Protein AF-0000000074474334 (afdb_homodimer)

Radius of gyration: 25.21 Å; Cα contacts (8 Å, |Δi|>4): 506; chains: 2; bounding box: 50×123×60 Å

Sequence (306 aa):
MVLVRWNDPFRDLETMRRQMDRLFDEMIRRDEEPPVNRGVDWIPAVELKDTPEALILKVEIPGVEKENLDVSVTRSAVQIAGEHRFENQDEAKGAVRTELRYGRFQRVIALPVPVAHDQSQADYRNGILVLTLPKAAEVKTQVFKPTLTEVANMVLVRWNDPFRDLETMRRQMDRLFDEMIRRDEEPPVNRGVDWIPAVELKDTPEALILKVEIPGVEKENLDVSVTRSAVQIAGEHRFENQDEAKGAVRTELRYGRFQRVIALPVPVAHDQSQADYRNGILVLTLPKAAEVKTQVFKPTLTEVAN

Foldseek 3Di:
DPPPPPPPCVVVVVVVVVVVQVVVVVVVQPPDDDSCCLDAQDEWDWDWDDDLWWIKIKTFAPQFDPVFKDWADDFWKIKIKGWRDDCPDPPPDDDDDDPDTGTIHITMGTHPATFPRVPKDWDDDPRMIIIITTGDPVSNVVVDDPPPPPPDD/DPPPPPPPCVVVVVVVVVVVFVVVVVVVQPPDDDSCCLDAQDEWDWDWDDDLFWIKIKTFAPQFDPVFKDWADDFWKIKIKGWRDDCPDPPPDDDDDDPDTGTIHITMGTHPATFPRVPKDWDDDPRMIIIITTGDPVSNVVVDDPPPPPPDD

pLDDT: mean 77.41, std 22.79, range [31.55, 98.44]

Secondary structure (DSSP, 8-state):
--------HHHHHHHHHHHHHHHHHHHHHHSSSS-------B---EEEEE-SSEEEEEEE-TT--GGGEEEEE-SSEEEEEEEE-----------EEE-S--EEEEEEEE-SS-B-GGG-EEEEETTEEEEEEEBPHHHHTT-----------/--------HHHHHHHHHHHHHHHHHHHHHHSSSS-------B---EEEEE-SSEEEEEEE-TT--GGGEEEEE-SSEEEEEEEE-----------EEE-S--EEEEEEEE-SS-B-GGG-EEEEETTEEEEEEEBPHHHHTT-----------

Organism: NCBI:txid1188229

Structure (mmCIF, N/CA/C/O backbone):
data_AF-0000000074474334-model_v1
#
loop_
_entity.id
_entity.type
_entity.pdbx_description
1 polymer 'Small heat shock protein (HSP20) family protein'
#
loop_
_atom_site.group_PDB
_atom_site.id
_atom_site.type_symbol
_atom_site.label_atom_id
_atom_site.label_alt_id
_atom_site.label_comp_id
_atom_site.label_asym_id
_atom_site.label_entity_id
_atom_site.label_seq_id
_atom_site.pdbx_PDB_ins_code
_atom_site.Cartn_x
_atom_site.Cartn_y
_atom_site.Cartn_z
_atom_site.occupancy
_atom_site.B_iso_or_equiv
_atom_site.auth_seq_id
_atom_site.auth_comp_id
_atom_site.auth_asym_id
_atom_site.auth_atom_id
_atom_site.pdbx_PDB_model_num
ATOM 1 N N . MET A 1 1 ? 38.094 -22.672 13.133 1 32.53 1 MET A N 1
ATOM 2 C CA . MET A 1 1 ? 36.938 -23.078 12.32 1 32.53 1 MET A CA 1
ATOM 3 C C . MET A 1 1 ? 36.219 -21.859 11.766 1 32.53 1 MET A C 1
ATOM 5 O O . MET A 1 1 ? 35.938 -20.906 12.508 1 32.53 1 MET A O 1
ATOM 9 N N . VAL A 1 2 ? 36.5 -21.484 10.461 1 34.97 2 VAL A N 1
ATOM 10 C CA . VAL A 1 2 ? 36.125 -20.234 9.82 1 34.97 2 VAL A CA 1
ATOM 11 C C . VAL A 1 2 ? 34.594 -20.156 9.703 1 34.97 2 VAL A C 1
ATOM 13 O O . VAL A 1 2 ? 33.938 -21.125 9.305 1 34.97 2 VAL A O 1
ATOM 16 N N . LEU A 1 3 ? 33.875 -19.5 10.547 1 32.59 3 LEU A N 1
ATOM 17 C CA . LEU A 1 3 ? 32.406 -19.312 10.562 1 32.59 3 LEU A CA 1
ATOM 18 C C . LEU A 1 3 ? 31.922 -18.812 9.211 1 32.59 3 LEU A C 1
ATOM 20 O O . LEU A 1 3 ? 32.344 -17.734 8.75 1 32.59 3 LEU A O 1
ATOM 24 N N . VAL A 1 4 ? 31.766 -19.719 8.203 1 33.19 4 VAL A N 1
ATOM 25 C CA . VAL A 1 4 ? 31.156 -19.438 6.902 1 33.19 4 VAL A CA 1
ATOM 26 C C . VAL A 1 4 ? 29.797 -18.766 7.094 1 33.19 4 VAL A C 1
ATOM 28 O O . VAL A 1 4 ? 28.906 -19.328 7.734 1 33.19 4 VAL A O 1
ATOM 31 N N . ARG A 1 5 ? 29.906 -17.547 7.203 1 39.84 5 ARG A N 1
ATOM 32 C CA . ARG A 1 5 ? 28.672 -16.75 7.176 1 39.84 5 ARG A CA 1
ATOM 33 C C . ARG A 1 5 ? 27.703 -17.297 6.133 1 39.84 5 ARG A C 1
ATOM 35 O O . ARG A 1 5 ? 28.062 -17.438 4.961 1 39.84 5 ARG A O 1
ATOM 42 N N . TRP A 1 6 ? 26.75 -18.141 6.477 1 36.5 6 TRP A N 1
ATOM 43 C CA . TRP A 1 6 ? 25.656 -18.703 5.684 1 36.5 6 TRP A CA 1
ATOM 44 C C . TRP A 1 6 ? 25.062 -17.656 4.75 1 36.5 6 TRP A C 1
ATOM 46 O O . TRP A 1 6 ? 24.453 -16.688 5.203 1 36.5 6 TRP A O 1
ATOM 56 N N . ASN A 1 7 ? 25.672 -17.188 3.617 1 44.31 7 ASN A N 1
ATOM 57 C CA . ASN A 1 7 ? 25.141 -16.422 2.494 1 44.31 7 ASN A CA 1
ATOM 58 C C . ASN A 1 7 ? 23.781 -16.969 2.041 1 44.31 7 ASN A C 1
ATOM 60 O O . ASN A 1 7 ? 23.688 -18.125 1.611 1 44.31 7 ASN A O 1
ATOM 64 N N . ASP A 1 8 ? 22.688 -16.609 2.67 1 45.47 8 ASP A N 1
ATOM 65 C CA . ASP A 1 8 ? 21.344 -17.031 2.336 1 45.47 8 ASP A CA 1
ATOM 66 C C . ASP A 1 8 ? 21.062 -16.875 0.839 1 45.47 8 ASP A C 1
ATOM 68 O O . ASP A 1 8 ? 21.094 -15.773 0.303 1 45.47 8 ASP A O 1
ATOM 72 N N . PRO A 1 9 ? 21.328 -17.859 -0.002 1 48.97 9 PRO A N 1
ATOM 73 C CA . PRO A 1 9 ? 21.078 -17.891 -1.443 1 48.97 9 PRO A CA 1
ATOM 74 C C . PRO A 1 9 ? 19.766 -17.188 -1.829 1 48.97 9 PRO A C 1
ATOM 76 O O . PRO A 1 9 ? 19.562 -16.875 -3.002 1 48.97 9 PRO A O 1
ATOM 79 N N . PHE A 1 10 ? 18.906 -17.109 -0.919 1 48.59 10 PHE A N 1
ATOM 80 C CA . PHE A 1 10 ? 17.641 -16.453 -1.215 1 48.59 10 PHE A CA 1
ATOM 81 C C . PHE A 1 10 ? 17.828 -14.961 -1.43 1 48.59 10 PHE A C 1
ATOM 83 O O . PHE A 1 10 ? 17.094 -14.336 -2.193 1 48.59 10 PHE A O 1
ATOM 90 N N . ARG A 1 11 ? 18.859 -14.312 -0.755 1 53.34 11 ARG A N 1
ATOM 91 C CA . ARG A 1 11 ? 19.188 -12.914 -1.022 1 53.34 11 ARG A CA 1
ATOM 92 C C . ARG A 1 11 ? 19.75 -12.742 -2.434 1 53.34 11 ARG A C 1
ATOM 94 O O . ARG A 1 11 ? 19.453 -11.758 -3.109 1 53.34 11 ARG A O 1
ATOM 101 N N . ASP A 1 12 ? 20.516 -13.688 -2.854 1 54.41 12 ASP A N 1
ATOM 102 C CA . ASP A 1 12 ? 21.062 -13.641 -4.203 1 54.41 12 ASP A CA 1
ATOM 103 C C . ASP A 1 12 ? 19.969 -13.828 -5.25 1 54.41 12 ASP A C 1
ATOM 105 O O . ASP A 1 12 ? 19.984 -13.18 -6.297 1 54.41 12 ASP A O 1
ATOM 109 N N . LEU A 1 13 ? 19.047 -14.672 -4.98 1 51.28 13 LEU A N 1
ATOM 110 C CA . LEU A 1 13 ? 17.922 -14.898 -5.879 1 51.28 13 LEU A CA 1
ATOM 111 C C . LEU A 1 13 ? 17 -13.688 -5.918 1 51.28 13 LEU A C 1
ATOM 113 O O . LEU A 1 13 ? 16.5 -13.312 -6.984 1 51.28 13 LEU A O 1
ATOM 117 N N . GLU A 1 14 ? 16.875 -13.008 -4.797 1 54.53 14 GLU A N 1
ATOM 118 C CA . GLU A 1 14 ? 16.078 -11.781 -4.754 1 54.53 14 GLU A CA 1
ATOM 119 C C . GLU A 1 14 ? 16.781 -10.656 -5.516 1 54.53 14 GLU A C 1
ATOM 121 O O . GLU A 1 14 ? 16.125 -9.898 -6.238 1 54.53 14 GLU A O 1
ATOM 126 N N . THR A 1 15 ? 18.078 -10.617 -5.383 1 56.12 15 THR A N 1
ATOM 127 C CA . THR A 1 15 ? 18.844 -9.641 -6.141 1 56.12 15 THR A CA 1
ATOM 128 C C . THR A 1 15 ? 18.812 -9.961 -7.629 1 56.12 15 THR A C 1
ATOM 130 O O . THR A 1 15 ? 18.672 -9.062 -8.461 1 56.12 15 THR A O 1
ATOM 133 N N . MET A 1 16 ? 18.875 -11.172 -7.934 1 53.94 16 MET A N 1
ATOM 134 C CA . MET A 1 16 ? 18.812 -11.555 -9.344 1 53.94 16 MET A CA 1
ATOM 135 C C . MET A 1 16 ? 17.406 -11.297 -9.906 1 53.94 16 MET A C 1
ATOM 137 O O . MET A 1 16 ? 17.281 -10.781 -11.016 1 53.94 16 MET A O 1
ATOM 141 N N . ARG A 1 17 ? 16.438 -11.664 -9.18 1 56.16 17 ARG A N 1
ATOM 142 C CA . ARG A 1 17 ? 15.062 -11.414 -9.602 1 56.16 17 ARG A CA 1
ATOM 143 C C . ARG A 1 17 ? 14.797 -9.922 -9.75 1 56.16 17 ARG A C 1
ATOM 145 O O . ARG A 1 17 ? 14.203 -9.484 -10.734 1 56.16 17 ARG A O 1
ATOM 152 N N . ARG A 1 18 ? 15.328 -9.133 -8.773 1 55.5 18 ARG A N 1
ATOM 153 C CA . ARG A 1 18 ? 15.227 -7.688 -8.914 1 55.5 18 ARG A CA 1
ATOM 154 C C . ARG A 1 18 ? 15.984 -7.207 -10.148 1 55.5 18 ARG A C 1
ATOM 156 O O . ARG A 1 18 ? 15.523 -6.312 -10.859 1 55.5 18 ARG A O 1
ATOM 163 N N . GLN A 1 19 ? 17.047 -7.844 -10.375 1 55.09 19 GLN A N 1
ATOM 164 C CA . GLN A 1 19 ? 17.828 -7.504 -11.562 1 55.09 19 GLN A CA 1
ATOM 165 C C . GLN A 1 19 ? 17.109 -7.938 -12.836 1 55.09 19 GLN A C 1
ATOM 167 O O . GLN A 1 19 ? 17.078 -7.199 -13.82 1 55.09 19 GLN A O 1
ATOM 172 N N . MET A 1 20 ? 16.594 -9.062 -12.82 1 55.16 20 MET A N 1
ATOM 173 C CA . MET A 1 20 ? 15.867 -9.555 -13.992 1 55.16 20 MET A CA 1
ATOM 174 C C . MET A 1 20 ? 14.602 -8.734 -14.227 1 55.16 20 MET A C 1
ATOM 176 O O . MET A 1 20 ? 14.266 -8.422 -15.367 1 55.16 20 MET A O 1
ATOM 180 N N . ASP A 1 21 ? 13.969 -8.43 -13.148 1 57.75 21 ASP A N 1
ATOM 181 C CA . ASP A 1 21 ? 12.812 -7.551 -13.273 1 57.75 21 ASP A CA 1
ATOM 182 C C . ASP A 1 21 ? 13.211 -6.203 -13.875 1 57.75 21 ASP A C 1
ATOM 184 O O . ASP A 1 21 ? 12.5 -5.668 -14.734 1 57.75 21 ASP A O 1
ATOM 188 N N . ARG A 1 22 ? 14.336 -5.758 -13.375 1 54.22 22 ARG A N 1
ATOM 189 C CA . ARG A 1 22 ? 14.859 -4.527 -13.961 1 54.22 22 ARG A CA 1
ATOM 190 C C . ARG A 1 22 ? 15.219 -4.73 -15.43 1 54.22 22 ARG A C 1
ATOM 192 O O . ARG A 1 22 ? 14.969 -3.854 -16.266 1 54.22 22 ARG A O 1
ATOM 199 N N . LEU A 1 23 ? 15.789 -5.832 -15.695 1 53.94 23 LEU A N 1
ATOM 200 C CA . LEU A 1 23 ? 16.203 -6.113 -17.062 1 53.94 23 LEU A CA 1
ATOM 201 C C . LEU A 1 23 ? 14.977 -6.285 -17.969 1 53.94 23 LEU A C 1
ATOM 203 O O . LEU A 1 23 ? 14.961 -5.781 -19.094 1 53.94 23 LEU A O 1
ATOM 207 N N . PHE A 1 24 ? 14.07 -7.035 -17.594 1 54.66 24 PHE A N 1
ATOM 208 C CA . PHE A 1 24 ? 12.867 -7.227 -18.391 1 54.66 24 PHE A CA 1
ATOM 209 C C . PHE A 1 24 ? 12.117 -5.91 -18.562 1 54.66 24 PHE A C 1
ATOM 211 O O . PHE A 1 24 ? 11.578 -5.633 -19.625 1 54.66 24 PHE A O 1
ATOM 218 N N . ASP A 1 25 ? 12.102 -5.207 -17.453 1 54.81 25 ASP A N 1
ATOM 219 C CA . ASP A 1 25 ? 11.547 -3.863 -17.578 1 54.81 25 ASP A CA 1
ATOM 220 C C . ASP A 1 25 ? 12.289 -3.045 -18.625 1 54.81 25 ASP A C 1
ATOM 222 O O . ASP A 1 25 ? 11.672 -2.338 -19.422 1 54.81 25 ASP A O 1
ATOM 226 N N . GLU A 1 26 ? 13.516 -3.26 -18.484 1 51.19 26 GLU A N 1
ATOM 227 C CA . GLU A 1 26 ? 14.344 -2.555 -19.469 1 51.19 26 GLU A CA 1
ATOM 228 C C . GLU A 1 26 ? 14.141 -3.121 -20.875 1 51.19 26 GLU A C 1
ATOM 230 O O . GLU A 1 26 ? 14.148 -2.375 -21.859 1 51.19 26 GLU A O 1
ATOM 235 N N . MET A 1 27 ? 14.102 -4.332 -21.016 1 52.06 27 MET A N 1
ATOM 236 C CA . MET A 1 27 ? 13.977 -4.977 -22.328 1 52.06 27 MET A CA 1
ATOM 237 C C . MET A 1 27 ? 12.625 -4.676 -22.953 1 52.06 27 MET A C 1
ATOM 239 O O . MET A 1 27 ? 12.531 -4.453 -24.156 1 52.06 27 MET A O 1
ATOM 243 N N . ILE A 1 28 ? 11.602 -4.801 -22.359 1 49.5 28 ILE A N 1
ATOM 244 C CA . ILE A 1 28 ? 10.289 -4.453 -22.891 1 49.5 28 ILE A CA 1
ATOM 245 C C . ILE A 1 28 ? 10.258 -2.969 -23.25 1 49.5 28 ILE A C 1
ATOM 247 O O . ILE A 1 28 ? 9.648 -2.58 -24.25 1 49.5 28 ILE A O 1
ATOM 251 N N . ARG A 1 29 ? 11.023 -2.248 -22.547 1 46 29 ARG A N 1
ATOM 252 C CA . ARG A 1 29 ? 11.102 -0.834 -22.906 1 46 29 ARG A CA 1
ATOM 253 C C . ARG A 1 29 ? 11.906 -0.635 -24.188 1 46 29 ARG A C 1
ATOM 255 O O . ARG A 1 29 ? 11.797 0.407 -24.828 1 46 29 ARG A O 1
ATOM 262 N N . ARG A 1 30 ? 12.883 -1.444 -24.469 1 43.56 30 ARG A N 1
ATOM 263 C CA . ARG A 1 30 ? 13.75 -1.176 -25.609 1 43.56 30 ARG A CA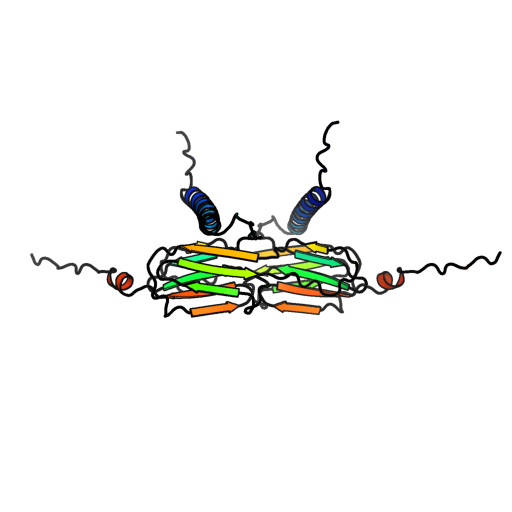 1
ATOM 264 C C . ARG A 1 30 ? 13 -1.347 -26.922 1 43.56 30 ARG A C 1
ATOM 266 O O . ARG A 1 30 ? 13.438 -0.851 -27.953 1 43.56 30 ARG A O 1
ATOM 273 N N . ASP A 1 31 ? 12.195 -2.256 -27.281 1 41.94 31 ASP A N 1
ATOM 274 C CA . ASP A 1 31 ? 11.711 -2.373 -28.641 1 41.94 31 ASP A CA 1
ATOM 275 C C . ASP A 1 31 ? 10.977 -1.105 -29.078 1 41.94 31 ASP A C 1
ATOM 277 O O . ASP A 1 31 ? 10.562 -0.983 -30.234 1 41.94 31 ASP A O 1
ATOM 281 N N . GLU A 1 32 ? 9.992 -0.455 -28.531 1 41.62 32 GLU A N 1
ATOM 282 C CA . GLU A 1 32 ? 9.516 0.756 -29.203 1 41.62 32 GLU A CA 1
ATOM 283 C C . GLU A 1 32 ? 10.555 1.868 -29.125 1 41.62 32 GLU A C 1
ATOM 285 O O . GLU A 1 32 ? 11.523 1.775 -28.375 1 41.62 32 GLU A O 1
ATOM 290 N N . GLU A 1 33 ? 10.078 3.221 -29.844 1 40.38 33 GLU A N 1
ATOM 291 C CA . GLU A 1 33 ? 10.844 4.449 -30 1 40.38 33 GLU A CA 1
ATOM 292 C C . GLU A 1 33 ? 11.758 4.684 -28.797 1 40.38 33 GLU A C 1
ATOM 294 O O . GLU A 1 33 ? 11.523 4.137 -27.719 1 40.38 33 GLU A O 1
ATOM 299 N N . PRO A 1 34 ? 12.734 5.586 -29.094 1 39.16 34 PRO A N 1
ATOM 300 C CA . PRO A 1 34 ? 13.672 5.938 -28.031 1 39.16 34 PRO A CA 1
ATOM 301 C C . PRO A 1 34 ? 13.016 5.977 -26.656 1 39.16 34 PRO A C 1
ATOM 303 O O . PRO A 1 34 ? 11.828 6.293 -26.547 1 39.16 34 PRO A O 1
ATOM 306 N N . PRO A 1 35 ? 13.391 5.172 -25.781 1 38.91 35 PRO A N 1
ATOM 307 C CA . PRO A 1 35 ? 12.742 5.043 -24.469 1 38.91 35 PRO A CA 1
ATOM 308 C C . PRO A 1 35 ? 12.242 6.375 -23.922 1 38.91 35 PRO A C 1
ATOM 310 O O . PRO A 1 35 ? 13.047 7.223 -23.516 1 38.91 35 PRO A O 1
ATOM 313 N N . VAL A 1 36 ? 11.633 7.25 -24.922 1 35.34 36 VAL A N 1
ATOM 314 C CA . VAL A 1 36 ? 10.945 8.242 -24.094 1 35.34 36 VAL A CA 1
ATOM 315 C C . VAL A 1 36 ? 10.5 7.594 -22.781 1 35.34 36 VAL A C 1
ATOM 317 O O . VAL A 1 36 ? 9.648 6.699 -22.781 1 35.34 36 VAL A O 1
ATOM 320 N N . ASN A 1 37 ? 11.305 7.09 -22.062 1 41.09 37 ASN A N 1
ATOM 321 C CA . ASN A 1 37 ? 11.258 6.582 -20.688 1 41.09 37 ASN A CA 1
ATOM 322 C C . ASN A 1 37 ? 9.969 6.984 -19.984 1 41.09 37 ASN A C 1
ATOM 324 O O . ASN A 1 37 ? 9.938 7.977 -19.25 1 41.09 37 ASN A O 1
ATOM 328 N N . ARG A 1 38 ? 8.93 7.289 -20.719 1 47.38 38 ARG A N 1
ATOM 329 C CA . ARG A 1 38 ? 7.641 7.598 -20.109 1 47.38 38 ARG A CA 1
ATOM 330 C C . ARG A 1 38 ? 7.414 6.758 -18.859 1 47.38 38 ARG A C 1
ATOM 332 O O . ARG A 1 38 ? 6.961 5.613 -18.953 1 47.38 38 ARG A O 1
ATOM 339 N N . GLY A 1 39 ? 8.477 6.641 -17.953 1 56.94 39 GLY A N 1
ATOM 340 C CA . GLY A 1 39 ? 9.273 6.086 -16.875 1 56.94 39 GLY A CA 1
ATOM 341 C C . GLY A 1 39 ? 8.438 5.641 -15.688 1 56.94 39 GLY A C 1
ATOM 342 O O . GLY A 1 39 ? 7.395 6.23 -15.398 1 56.94 39 GLY A O 1
ATOM 343 N N . VAL A 1 40 ? 8.477 4.285 -15.523 1 78.31 40 VAL A N 1
ATOM 344 C CA . VAL A 1 40 ? 7.934 3.752 -14.273 1 78.31 40 VAL A CA 1
ATOM 345 C C . VAL A 1 40 ? 8.461 4.562 -13.094 1 78.31 40 VAL A C 1
ATOM 347 O O . VAL A 1 40 ? 9.672 4.789 -12.977 1 78.31 40 VAL A O 1
ATOM 350 N N . ASP A 1 41 ? 7.434 5.055 -12.461 1 88 41 ASP A N 1
ATOM 351 C CA . ASP A 1 41 ? 7.777 5.891 -11.312 1 88 41 ASP A CA 1
ATOM 352 C C . ASP A 1 41 ? 8.047 5.035 -10.07 1 88 41 ASP A C 1
ATOM 354 O O . ASP A 1 41 ? 8.789 5.445 -9.18 1 88 41 ASP A O 1
ATOM 358 N N . TRP A 1 42 ? 7.469 3.883 -10.055 1 90.31 42 TRP A N 1
ATOM 359 C CA . TRP A 1 42 ? 7.645 2.996 -8.914 1 90.31 42 TRP A CA 1
ATOM 360 C C . TRP A 1 42 ? 7.281 1.561 -9.273 1 90.31 42 TRP A C 1
ATOM 362 O O . TRP A 1 42 ? 6.691 1.311 -10.328 1 90.31 42 TRP A O 1
ATOM 372 N N . ILE A 1 43 ? 7.754 0.594 -8.469 1 92.62 43 ILE A N 1
ATOM 373 C CA . ILE A 1 43 ? 7.535 -0.827 -8.711 1 92.62 43 ILE A CA 1
ATOM 374 C C . ILE A 1 43 ? 6.707 -1.426 -7.578 1 92.62 43 ILE A C 1
ATOM 376 O O . ILE A 1 43 ? 7.148 -1.46 -6.43 1 92.62 43 ILE A O 1
ATOM 380 N N . PRO A 1 44 ? 5.527 -1.963 -7.898 1 96.75 44 PRO A N 1
ATOM 381 C CA . PRO A 1 44 ? 4.719 -2.551 -6.824 1 96.75 44 PRO A CA 1
ATOM 382 C C . PRO A 1 44 ? 5.328 -3.836 -6.266 1 96.75 44 PRO A C 1
ATOM 384 O O . PRO A 1 44 ? 5.906 -4.625 -7.016 1 96.75 44 PRO A O 1
ATOM 387 N N . ALA A 1 45 ? 5.172 -4.055 -4.973 1 94.75 45 ALA A N 1
ATOM 388 C CA . ALA A 1 45 ? 5.566 -5.309 -4.336 1 94.75 45 ALA A CA 1
ATOM 389 C C . ALA A 1 45 ? 4.609 -6.438 -4.707 1 94.75 45 ALA A C 1
ATOM 391 O O . ALA A 1 45 ? 3.402 -6.219 -4.844 1 94.75 45 ALA A O 1
ATOM 392 N N . VAL A 1 46 ? 5.156 -7.68 -4.812 1 96.75 46 VAL A N 1
ATOM 393 C CA . VAL A 1 46 ? 4.305 -8.805 -5.188 1 96.75 46 VAL A CA 1
ATOM 394 C C . VAL A 1 46 ? 4.598 -10 -4.281 1 96.75 46 VAL A C 1
ATOM 396 O O . VAL A 1 46 ? 5.652 -10.062 -3.65 1 96.75 46 VAL A O 1
ATOM 399 N N . GLU A 1 47 ? 3.623 -10.844 -4.199 1 96 47 GLU A N 1
ATOM 400 C CA . GLU A 1 47 ? 3.73 -12.156 -3.568 1 96 47 GLU A CA 1
ATOM 401 C C . GLU A 1 47 ? 3.176 -13.258 -4.473 1 96 47 GLU A C 1
ATOM 403 O O . GLU A 1 47 ? 2.098 -13.102 -5.051 1 96 47 GLU A O 1
ATOM 408 N N . LEU A 1 48 ? 3.986 -14.25 -4.613 1 95.56 48 LEU A N 1
ATOM 409 C CA . LEU A 1 48 ? 3.533 -15.398 -5.398 1 95.56 48 LEU A CA 1
ATOM 410 C C . LEU A 1 48 ? 3.527 -16.672 -4.555 1 95.56 48 LEU A C 1
ATOM 412 O O . LEU A 1 48 ? 4.566 -17.062 -4.023 1 95.56 48 LEU A O 1
ATOM 416 N N . LYS A 1 49 ? 2.369 -17.219 -4.469 1 94.38 49 LYS A N 1
ATOM 417 C CA . LYS A 1 49 ? 2.201 -18.5 -3.805 1 94.38 49 LYS A CA 1
ATOM 418 C C . LYS A 1 49 ? 1.896 -19.609 -4.812 1 94.38 49 LYS A C 1
ATOM 420 O O . LYS A 1 49 ? 0.993 -19.469 -5.641 1 94.38 49 LYS A O 1
ATOM 425 N N . ASP A 1 50 ? 2.664 -20.609 -4.711 1 93.44 50 ASP A N 1
ATOM 426 C CA . ASP A 1 50 ? 2.516 -21.75 -5.609 1 93.44 50 ASP A CA 1
ATOM 427 C C . ASP A 1 50 ? 1.812 -22.906 -4.91 1 93.44 50 ASP A C 1
ATOM 429 O O . ASP A 1 50 ? 2.447 -23.688 -4.191 1 93.44 50 ASP A O 1
ATOM 433 N N . THR A 1 51 ? 0.493 -23.094 -5.121 1 90.69 51 THR A N 1
ATOM 434 C CA . THR A 1 51 ? -0.287 -24.203 -4.582 1 90.69 51 THR A CA 1
ATOM 435 C C . THR A 1 51 ? -0.417 -25.312 -5.609 1 90.69 51 THR A C 1
ATOM 437 O O . THR A 1 51 ? -0.075 -25.141 -6.781 1 90.69 51 THR A O 1
ATOM 440 N N . PRO A 1 52 ? -0.902 -26.422 -5.188 1 88.94 52 PRO A N 1
ATOM 441 C CA . PRO A 1 52 ? -1.036 -27.516 -6.148 1 88.94 52 PRO A CA 1
ATOM 442 C C . PRO A 1 52 ? -2.002 -27.203 -7.285 1 88.94 52 PRO A C 1
ATOM 444 O O . PRO A 1 52 ? -1.766 -27.578 -8.43 1 88.94 52 PRO A O 1
ATOM 447 N N . GLU A 1 53 ? -2.992 -26.406 -7.004 1 92.12 53 GLU A N 1
ATOM 448 C CA . GLU A 1 53 ? -4.059 -26.219 -7.984 1 92.12 53 GLU A CA 1
ATOM 449 C C . GLU A 1 53 ? -3.912 -24.875 -8.703 1 92.12 53 GLU A C 1
ATOM 451 O O . GLU A 1 53 ? -4.426 -24.703 -9.812 1 92.12 53 GLU A O 1
ATOM 456 N N . ALA A 1 54 ? -3.264 -23.953 -8.016 1 95.5 54 ALA A N 1
ATOM 457 C CA . ALA A 1 54 ? -3.27 -22.609 -8.562 1 95.5 54 ALA A CA 1
ATOM 458 C C . ALA A 1 54 ? -2.053 -21.812 -8.086 1 95.5 54 ALA A C 1
ATOM 460 O O . ALA A 1 54 ? -1.428 -22.172 -7.086 1 95.5 54 ALA A O 1
ATOM 461 N N . LEU A 1 55 ? -1.718 -20.828 -8.852 1 96.12 55 LEU A N 1
ATOM 462 C CA . LEU A 1 55 ? -0.855 -19.75 -8.383 1 96.12 55 LEU A CA 1
ATOM 463 C C . LEU A 1 55 ? -1.683 -18.594 -7.828 1 96.12 55 LEU A C 1
ATOM 465 O O . LEU A 1 55 ? -2.684 -18.188 -8.43 1 96.12 55 LEU A O 1
ATOM 469 N N . ILE A 1 56 ? -1.263 -18.156 -6.699 1 96.88 56 ILE A N 1
ATOM 470 C CA . ILE A 1 56 ? -1.893 -16.969 -6.121 1 96.88 56 ILE A CA 1
ATOM 471 C C . ILE A 1 56 ? -0.911 -15.797 -6.145 1 96.88 56 ILE A C 1
ATOM 473 O O . ILE A 1 56 ? 0.144 -15.852 -5.508 1 96.88 56 ILE A O 1
ATOM 477 N N . LEU A 1 57 ? -1.285 -14.797 -6.914 1 97.62 57 LEU A N 1
ATOM 478 C CA . LEU A 1 57 ? -0.447 -13.609 -7.043 1 97.62 57 LEU A CA 1
ATOM 479 C C . LEU A 1 57 ? -1.094 -12.414 -6.355 1 97.62 57 LEU A C 1
ATOM 481 O O . LEU A 1 57 ? -2.219 -12.031 -6.691 1 97.62 57 LEU A O 1
ATOM 485 N N . LYS A 1 58 ? -0.398 -11.891 -5.379 1 97.5 58 LYS A N 1
ATOM 486 C CA . LYS A 1 58 ? -0.811 -10.648 -4.738 1 97.5 58 LYS A CA 1
ATOM 487 C C . LYS A 1 58 ? 0.054 -9.477 -5.199 1 97.5 58 LYS A C 1
ATOM 489 O O . LYS A 1 58 ? 1.273 -9.609 -5.328 1 97.5 58 LYS A O 1
ATOM 494 N N . VAL A 1 59 ? -0.553 -8.359 -5.477 1 97.62 59 VAL A N 1
ATOM 495 C CA . VAL A 1 59 ? 0.158 -7.152 -5.895 1 97.62 59 VAL A CA 1
ATOM 496 C C . VAL A 1 59 ? -0.26 -5.977 -5.016 1 97.62 59 VAL A C 1
ATOM 498 O O . VAL A 1 59 ? -1.451 -5.695 -4.871 1 97.62 59 VAL A O 1
ATOM 501 N N . GLU A 1 60 ? 0.694 -5.344 -4.406 1 97.75 60 GLU A N 1
ATOM 502 C CA . GLU A 1 60 ? 0.434 -4.176 -3.572 1 97.75 60 GLU A CA 1
ATOM 503 C C . GLU A 1 60 ? 0.369 -2.9 -4.41 1 97.75 60 GLU A C 1
ATOM 505 O O . GLU A 1 60 ? 1.399 -2.389 -4.852 1 97.75 60 GLU A O 1
ATOM 510 N N . ILE A 1 61 ? -0.844 -2.363 -4.539 1 97.88 61 ILE A N 1
ATOM 511 C CA . ILE A 1 61 ? -1.015 -1.148 -5.328 1 97.88 61 ILE A CA 1
ATOM 512 C C . ILE A 1 61 ? -1.953 -0.188 -4.602 1 97.88 61 ILE A C 1
ATOM 514 O O . ILE A 1 61 ? -2.986 0.21 -5.141 1 97.88 61 ILE A O 1
ATOM 518 N N . PRO A 1 62 ? -1.542 0.261 -3.445 1 97.62 62 PRO A N 1
ATOM 519 C CA . PRO A 1 62 ? -2.402 1.15 -2.66 1 97.62 62 PRO A CA 1
ATOM 520 C C . PRO A 1 62 ? -2.742 2.443 -3.396 1 97.62 62 PRO A C 1
ATOM 522 O O . PRO A 1 62 ? -1.881 3.029 -4.059 1 97.62 62 PRO A O 1
ATOM 525 N N . GLY A 1 63 ? -3.982 2.867 -3.309 1 96.62 63 GLY A N 1
ATOM 526 C CA . GLY A 1 63 ? -4.418 4.156 -3.83 1 96.62 63 GLY A CA 1
ATOM 527 C C . GLY A 1 63 ? -4.82 4.102 -5.293 1 96.62 63 GLY A C 1
ATOM 528 O O . GLY A 1 63 ? -5.352 5.074 -5.828 1 96.62 63 GLY A O 1
ATOM 529 N N . VAL A 1 64 ? -4.586 2.998 -5.934 1 97.06 64 VAL A N 1
ATOM 530 C CA . VAL A 1 64 ? -4.879 2.883 -7.359 1 97.06 64 VAL A CA 1
ATOM 531 C C . VAL A 1 64 ? -6.352 2.537 -7.559 1 97.06 64 VAL A C 1
ATOM 533 O O . VAL A 1 64 ? -6.855 1.575 -6.969 1 97.06 64 VAL A O 1
ATOM 536 N N . GLU A 1 65 ? -6.988 3.326 -8.312 1 96.12 65 GLU A N 1
ATOM 537 C CA . GLU A 1 65 ? -8.375 3.033 -8.664 1 96.12 65 GLU A CA 1
ATOM 538 C C . GLU A 1 65 ? -8.453 1.954 -9.742 1 96.12 65 GLU A C 1
ATOM 540 O O . GLU A 1 65 ? -7.574 1.861 -10.602 1 96.12 65 GLU A O 1
ATOM 545 N N . LYS A 1 66 ? -9.562 1.218 -9.711 1 95.69 66 LYS A N 1
ATOM 546 C CA . LYS A 1 66 ? -9.75 0.115 -10.648 1 95.69 66 LYS A CA 1
ATOM 547 C C . LYS A 1 66 ? -9.656 0.6 -12.094 1 95.69 66 LYS A C 1
ATOM 549 O O . LYS A 1 66 ? -9.109 -0.093 -12.953 1 95.69 66 LYS A O 1
ATOM 554 N N . GLU A 1 67 ? -10.211 1.805 -12.305 1 95.81 67 GLU A N 1
ATOM 555 C CA . GLU A 1 67 ? -10.25 2.344 -13.656 1 95.81 67 GLU A CA 1
ATOM 556 C C . GLU A 1 67 ? -8.844 2.688 -14.156 1 95.81 67 GLU A C 1
ATOM 558 O O . GLU A 1 67 ? -8.633 2.879 -15.352 1 95.81 67 GLU A O 1
ATOM 563 N N . ASN A 1 68 ? -7.953 2.799 -13.227 1 96.88 68 ASN A N 1
ATOM 564 C CA . ASN A 1 68 ? -6.582 3.158 -13.578 1 96.88 68 ASN A CA 1
ATOM 565 C C . ASN A 1 68 ? -5.66 1.941 -13.555 1 96.88 68 ASN A C 1
ATOM 567 O O . ASN A 1 68 ? -4.445 2.08 -13.414 1 96.88 68 ASN A O 1
ATOM 571 N N . LEU A 1 69 ? -6.211 0.78 -13.594 1 97.5 69 LEU A N 1
ATOM 572 C CA . LEU A 1 69 ? -5.461 -0.466 -13.492 1 97.5 69 LEU A CA 1
ATOM 573 C C . LEU A 1 69 ? -5.691 -1.341 -14.719 1 97.5 69 LEU A C 1
ATOM 575 O O . LEU A 1 69 ? -6.828 -1.524 -15.156 1 97.5 69 LEU A O 1
ATOM 579 N N . ASP A 1 70 ? -4.633 -1.792 -15.344 1 97.56 70 ASP A N 1
ATOM 580 C CA . ASP A 1 70 ? -4.668 -2.746 -16.453 1 97.56 70 ASP A CA 1
ATOM 581 C C . ASP A 1 70 ? -3.93 -4.031 -16.094 1 97.56 70 ASP A C 1
ATOM 583 O O . ASP A 1 70 ? -2.764 -3.996 -15.695 1 97.56 70 ASP A O 1
ATOM 587 N N . VAL A 1 71 ? -4.609 -5.156 -16.188 1 97.88 71 VAL A N 1
ATOM 588 C CA . VAL A 1 71 ? -4.031 -6.457 -15.867 1 97.88 71 VAL A CA 1
ATOM 589 C C . VAL A 1 71 ? -4.227 -7.414 -17.047 1 97.88 71 VAL A C 1
ATOM 591 O O . VAL A 1 71 ? -5.336 -7.551 -17.562 1 97.88 71 VAL A O 1
ATOM 594 N N . SER A 1 72 ? -3.188 -7.996 -17.438 1 97.81 72 SER A N 1
ATOM 595 C CA . SER A 1 72 ? -3.238 -9.023 -18.484 1 97.81 72 SER A CA 1
ATOM 596 C C . SER A 1 72 ? -2.553 -10.305 -18.016 1 97.81 72 SER A C 1
ATOM 598 O O . SER A 1 72 ? -1.462 -10.258 -17.438 1 97.81 72 SER A O 1
ATOM 600 N N . VAL A 1 73 ? -3.219 -11.398 -18.281 1 97.75 73 VAL A N 1
ATOM 601 C CA . VAL A 1 73 ? -2.678 -12.695 -17.906 1 97.75 73 VAL A CA 1
ATOM 602 C C . VAL A 1 73 ? -2.455 -13.547 -19.156 1 97.75 73 VAL A C 1
ATOM 604 O O . VAL A 1 73 ? -3.355 -13.695 -19.984 1 97.75 73 VAL A O 1
ATOM 607 N N . THR A 1 74 ? -1.26 -14.031 -19.297 1 97.31 74 THR A N 1
ATOM 608 C CA . THR A 1 74 ? -0.952 -15.039 -20.312 1 97.31 74 THR A CA 1
ATOM 609 C C . THR A 1 74 ? -0.673 -16.391 -19.656 1 97.31 74 THR A C 1
ATOM 611 O O . THR A 1 74 ? -0.814 -16.547 -18.438 1 97.31 74 THR A O 1
ATOM 614 N N . ARG A 1 75 ? -0.318 -17.312 -20.453 1 96.81 75 ARG A N 1
ATOM 615 C CA . ARG A 1 75 ? -0.056 -18.656 -19.953 1 96.81 75 ARG A CA 1
ATOM 616 C C . ARG A 1 75 ? 1.157 -18.656 -19.031 1 96.81 75 ARG A C 1
ATOM 618 O O . ARG A 1 75 ? 1.242 -19.484 -18.109 1 96.81 75 ARG A O 1
ATOM 625 N N . SER A 1 76 ? 2.035 -17.688 -19.25 1 97.19 76 SER A N 1
ATOM 626 C CA . SER A 1 76 ? 3.305 -17.812 -18.531 1 97.19 76 SER A CA 1
ATOM 627 C C . SER A 1 76 ? 3.664 -16.531 -17.797 1 97.19 76 SER A C 1
ATOM 629 O O . SER A 1 76 ? 4.73 -16.438 -17.188 1 97.19 76 SER A O 1
ATOM 631 N N . ALA A 1 77 ? 2.822 -15.555 -17.891 1 97.38 77 ALA A N 1
ATOM 632 C CA . ALA A 1 77 ? 3.186 -14.289 -17.234 1 97.38 77 ALA A CA 1
ATOM 633 C C . ALA A 1 77 ? 1.944 -13.461 -16.922 1 97.38 77 ALA A C 1
ATOM 635 O O . ALA A 1 77 ? 0.889 -13.648 -17.531 1 97.38 77 ALA A O 1
ATOM 636 N N . VAL A 1 78 ? 2.092 -12.633 -15.969 1 97.44 78 VAL A N 1
ATOM 637 C CA . VAL A 1 78 ? 1.113 -11.594 -15.664 1 97.44 78 VAL A CA 1
ATOM 638 C C . VAL A 1 78 ? 1.728 -10.219 -15.914 1 97.44 78 VAL A C 1
ATOM 640 O O . VAL A 1 78 ? 2.842 -9.938 -15.469 1 97.44 78 VAL A O 1
ATOM 643 N N . GLN A 1 79 ? 1.042 -9.43 -16.625 1 96.88 79 GLN A N 1
ATOM 644 C CA . GLN A 1 79 ? 1.424 -8.031 -16.797 1 96.88 79 GLN A CA 1
ATOM 645 C C . GLN A 1 79 ? 0.467 -7.105 -16.062 1 96.88 79 GLN A C 1
ATOM 647 O O . GLN A 1 79 ? -0.753 -7.238 -16.172 1 96.88 79 GLN A O 1
ATOM 652 N N . ILE A 1 80 ? 1.069 -6.242 -15.312 1 97.19 80 ILE A N 1
ATOM 653 C CA . ILE A 1 80 ? 0.253 -5.266 -14.594 1 97.19 80 ILE A CA 1
ATOM 654 C C . ILE A 1 80 ? 0.775 -3.857 -14.867 1 97.19 80 ILE A C 1
ATOM 656 O O . ILE A 1 80 ? 1.986 -3.629 -14.883 1 97.19 80 ILE A O 1
ATOM 660 N N . ALA A 1 81 ? -0.133 -2.984 -15.164 1 97 81 ALA A N 1
ATOM 661 C CA . ALA A 1 81 ? 0.187 -1.576 -15.375 1 97 81 ALA A CA 1
ATOM 662 C C . ALA A 1 81 ? -0.918 -0.674 -14.836 1 97 81 ALA A C 1
ATOM 664 O O . ALA A 1 81 ? -2.088 -1.061 -14.812 1 97 81 ALA A O 1
ATOM 665 N N . GLY A 1 82 ? -0.505 0.501 -14.414 1 96.88 82 GLY A N 1
ATOM 666 C CA . GLY A 1 82 ? -1.476 1.46 -13.914 1 96.88 82 GLY A CA 1
ATOM 667 C C . GLY A 1 82 ? -0.842 2.746 -13.422 1 96.88 82 GLY A C 1
ATOM 668 O O . GLY A 1 82 ? 0.32 3.029 -13.719 1 96.88 82 GLY A O 1
ATOM 669 N N . GLU A 1 83 ? -1.705 3.455 -12.695 1 96.44 83 GLU A N 1
ATOM 670 C CA . GLU A 1 83 ? -1.231 4.75 -12.211 1 96.44 83 GLU A CA 1
ATOM 671 C C . GLU A 1 83 ? -1.826 5.082 -10.844 1 96.44 83 GLU A C 1
ATOM 673 O O . GLU A 1 83 ? -3.031 4.922 -10.633 1 96.44 83 GLU A O 1
ATOM 678 N N . HIS A 1 84 ? -0.954 5.363 -9.961 1 95.81 84 HIS A N 1
ATOM 679 C CA . HIS A 1 84 ? -1.366 6.016 -8.719 1 95.81 84 HIS A CA 1
ATOM 680 C C . HIS A 1 84 ? -1.408 7.531 -8.883 1 95.81 84 HIS A C 1
ATOM 682 O O . HIS A 1 84 ? -0.365 8.188 -8.883 1 95.81 84 HIS A O 1
ATOM 688 N N . ARG A 1 85 ? -2.553 8.117 -8.906 1 92.94 85 ARG A N 1
ATOM 689 C CA . ARG A 1 85 ? -2.682 9.531 -9.219 1 92.94 85 ARG A CA 1
ATOM 690 C C . ARG A 1 85 ? -2.65 10.383 -7.953 1 92.94 85 ARG A C 1
ATOM 692 O O . ARG A 1 85 ? -3.289 10.039 -6.957 1 92.94 85 ARG A O 1
ATOM 699 N N . PHE A 1 86 ? -1.804 11.367 -8.125 1 85.75 86 PHE A N 1
ATOM 700 C CA . PHE A 1 86 ? -1.783 12.344 -7.051 1 85.75 86 PHE A CA 1
ATOM 701 C C . PHE A 1 86 ? -3.025 13.227 -7.094 1 85.75 86 PHE A C 1
ATOM 703 O O . PHE A 1 86 ? -3.314 13.852 -8.117 1 85.75 86 PHE A O 1
ATOM 710 N N . GLU A 1 87 ? -3.951 12.977 -6.238 1 73.69 87 GLU A N 1
ATOM 711 C CA . GLU A 1 87 ? -5.125 13.844 -6.23 1 73.69 87 GLU A CA 1
ATOM 712 C C . GLU A 1 87 ? -4.852 15.141 -5.473 1 73.69 87 GLU A C 1
ATOM 714 O O . GLU A 1 87 ? -4.48 15.109 -4.297 1 73.69 87 GLU A O 1
ATOM 719 N N . ASN A 1 88 ? -4.25 16.031 -6.191 1 58.72 88 ASN A N 1
ATOM 720 C CA . ASN A 1 88 ? -4.043 17.328 -5.559 1 58.72 88 ASN A CA 1
ATOM 721 C C . ASN A 1 88 ? -5.363 18.031 -5.289 1 58.72 88 ASN A C 1
ATOM 723 O O . ASN A 1 88 ? -6.078 18.406 -6.223 1 58.72 88 ASN A O 1
ATOM 727 N N . GLN A 1 89 ? -6.156 17.469 -4.395 1 54.12 89 GLN A N 1
ATOM 728 C CA . GLN A 1 89 ? -7.297 18.375 -4.266 1 54.12 89 GLN A CA 1
ATOM 729 C C . GLN A 1 89 ? -6.883 19.812 -4.531 1 54.12 89 GLN A C 1
ATOM 731 O O . GLN A 1 89 ? -5.742 20.078 -4.918 1 54.12 89 GLN A O 1
ATOM 736 N N . ASP A 1 90 ? -7.332 20.734 -3.59 1 49.75 90 ASP A N 1
ATOM 737 C CA . ASP A 1 90 ? -7.273 22.188 -3.758 1 49.75 90 ASP A CA 1
ATOM 738 C C . ASP A 1 90 ? -5.832 22.656 -3.916 1 49.75 90 ASP A C 1
ATOM 740 O O . ASP A 1 90 ? -4.957 22.281 -3.137 1 49.75 90 ASP A O 1
ATOM 744 N N . GLU A 1 91 ? -5.422 22.812 -5.195 1 49.97 91 GLU A N 1
ATOM 745 C CA . GLU A 1 91 ? -4.293 23.703 -5.441 1 49.97 91 GLU A CA 1
ATOM 746 C C . GLU A 1 91 ? -4.004 24.578 -4.223 1 49.97 91 GLU A C 1
ATOM 748 O O . GLU A 1 91 ? -3.344 25.609 -4.34 1 49.97 91 GLU A O 1
ATOM 753 N N . ALA A 1 92 ? -4.828 24.453 -3.232 1 52.66 92 ALA A N 1
ATOM 754 C CA . ALA A 1 92 ? -4.477 25.453 -2.238 1 52.66 92 ALA A CA 1
ATOM 755 C C . ALA A 1 92 ? -3.014 25.328 -1.822 1 52.66 92 ALA A C 1
ATOM 757 O O . ALA A 1 92 ? -2.465 24.219 -1.789 1 52.66 92 ALA A O 1
ATOM 758 N N . LYS A 1 93 ? -2.252 26.312 -1.839 1 61 93 LYS A N 1
ATOM 759 C CA . LYS A 1 93 ? -0.912 26.75 -1.446 1 61 93 LYS A CA 1
ATOM 760 C C . LYS A 1 93 ? -0.531 26.172 -0.082 1 61 93 LYS A C 1
ATOM 762 O O . LYS A 1 93 ? -1.23 26.406 0.908 1 61 93 LYS A O 1
ATOM 767 N N . GLY A 1 94 ? -0.176 24.766 -0.02 1 71.12 94 GLY A N 1
ATOM 768 C CA . GLY A 1 94 ? 0.448 24.359 1.226 1 71.12 94 GLY A CA 1
ATOM 769 C C . GLY A 1 94 ? 1.595 23.375 1.022 1 71.12 94 GLY A C 1
ATOM 770 O O . GLY A 1 94 ? 1.778 22.844 -0.075 1 71.12 94 GLY A O 1
ATOM 771 N N . ALA A 1 95 ? 2.377 23.281 1.964 1 82.88 95 ALA A N 1
ATOM 772 C CA . ALA A 1 95 ? 3.545 22.406 1.975 1 82.88 95 ALA A CA 1
ATOM 773 C C . ALA A 1 95 ? 3.129 20.938 2.068 1 82.88 95 ALA A C 1
ATOM 775 O O . ALA A 1 95 ? 2.193 20.594 2.797 1 82.88 95 ALA A O 1
ATOM 776 N N . VAL A 1 96 ? 3.627 20.094 1.167 1 87.5 96 VAL A N 1
ATOM 777 C CA . VAL A 1 96 ? 3.354 18.672 1.199 1 87.5 96 VAL A CA 1
ATOM 778 C C . VAL A 1 96 ? 4.652 17.906 1.433 1 87.5 96 VAL A C 1
ATOM 780 O O . VAL A 1 96 ? 5.664 18.156 0.774 1 87.5 96 VAL A O 1
ATOM 783 N N . ARG A 1 97 ? 4.66 17.078 2.408 1 90.56 97 ARG A N 1
ATOM 784 C CA . ARG A 1 97 ? 5.699 16.062 2.627 1 90.56 97 ARG A CA 1
ATOM 785 C C . ARG A 1 97 ? 5.164 14.664 2.379 1 90.56 97 ARG A C 1
ATOM 787 O O . ARG A 1 97 ? 4.219 14.227 3.041 1 90.56 97 ARG A O 1
ATOM 794 N N . THR A 1 98 ? 5.781 13.984 1.45 1 91.88 98 THR A N 1
ATOM 795 C CA . THR A 1 98 ? 5.176 12.711 1.063 1 91.88 98 THR A CA 1
ATOM 796 C C . THR A 1 98 ? 6.219 11.602 1.031 1 91.88 98 THR A C 1
ATOM 798 O O . THR A 1 98 ? 7.352 11.82 0.59 1 91.88 98 THR A O 1
ATOM 801 N N . GLU A 1 99 ? 5.848 10.43 1.542 1 93.56 99 GLU A N 1
ATOM 802 C CA . GLU A 1 99 ? 6.578 9.18 1.386 1 93.56 99 GLU A CA 1
ATOM 803 C C . GLU A 1 99 ? 5.891 8.258 0.376 1 93.56 99 GLU A C 1
ATOM 805 O O . GLU A 1 99 ? 6.414 7.195 0.042 1 93.56 99 GLU A O 1
ATOM 810 N N . LEU A 1 100 ? 4.738 8.648 -0.09 1 93.44 100 LEU A N 1
ATOM 811 C CA . LEU A 1 100 ? 3.961 7.812 -0.997 1 93.44 100 LEU A CA 1
ATOM 812 C C . LEU A 1 100 ? 4.523 7.875 -2.412 1 93.44 100 LEU A C 1
ATOM 814 O O . LEU A 1 100 ? 5.113 8.883 -2.807 1 93.44 100 LEU A O 1
ATOM 818 N N . ARG A 1 101 ? 4.281 6.801 -3.078 1 91.06 101 ARG A N 1
ATOM 819 C CA . ARG A 1 101 ? 4.742 6.73 -4.461 1 91.06 101 ARG A CA 1
ATOM 820 C C . ARG A 1 101 ? 3.604 7.008 -5.434 1 91.06 101 ARG A C 1
ATOM 822 O O . ARG A 1 101 ? 2.574 6.328 -5.402 1 91.06 101 ARG A O 1
ATOM 829 N N . TYR A 1 102 ? 3.828 8 -6.195 1 93.88 102 TYR A N 1
ATOM 830 C CA . TYR A 1 102 ? 2.85 8.367 -7.215 1 93.88 102 TYR A CA 1
ATOM 831 C C . TYR A 1 102 ? 3.408 8.133 -8.617 1 93.88 102 TYR A C 1
ATOM 833 O O . TYR A 1 102 ? 4.617 7.965 -8.789 1 93.88 102 TYR A O 1
ATOM 841 N N . GLY A 1 103 ? 2.383 8.156 -9.594 1 95.31 103 GLY A N 1
ATOM 842 C CA . GLY A 1 103 ? 2.77 8.016 -10.984 1 95.31 103 GLY A CA 1
ATOM 843 C C . GLY A 1 103 ? 2.473 6.637 -11.547 1 95.31 103 GLY A C 1
ATOM 844 O O . GLY A 1 103 ? 1.653 5.898 -10.992 1 95.31 103 GLY A O 1
ATOM 845 N N . ARG A 1 104 ? 3.125 6.43 -12.609 1 95.94 104 ARG A N 1
ATOM 846 C CA . ARG A 1 104 ? 2.848 5.219 -13.383 1 95.94 104 ARG A CA 1
ATOM 847 C C . ARG A 1 104 ? 3.711 4.059 -12.898 1 95.94 104 ARG A C 1
ATOM 849 O O . ARG A 1 104 ? 4.855 4.254 -12.492 1 95.94 104 ARG A O 1
ATOM 856 N N . PHE A 1 105 ? 3.141 2.92 -12.898 1 94.75 105 PHE A N 1
ATOM 857 C CA . PHE A 1 105 ? 3.889 1.691 -12.656 1 94.75 105 PHE A CA 1
ATOM 858 C C . PHE A 1 105 ? 3.6 0.664 -13.75 1 94.75 105 PHE A C 1
ATOM 860 O O . PHE A 1 105 ? 2.561 0.725 -14.406 1 94.75 105 PHE A O 1
ATOM 867 N N . GLN A 1 106 ? 4.488 -0.265 -13.891 1 95.25 106 GLN A N 1
ATOM 868 C CA . GLN A 1 106 ? 4.371 -1.402 -14.797 1 95.25 106 GLN A CA 1
ATOM 869 C C . GLN A 1 106 ? 5.301 -2.537 -14.383 1 95.25 106 GLN A C 1
ATOM 871 O O . GLN A 1 106 ? 6.449 -2.299 -14.008 1 95.25 106 GLN A O 1
ATOM 876 N N . ARG A 1 107 ? 4.703 -3.73 -14.367 1 94.12 107 ARG A N 1
ATOM 877 C CA . ARG A 1 107 ? 5.5 -4.895 -13.992 1 94.12 107 ARG A CA 1
ATOM 878 C C . ARG A 1 107 ? 5.047 -6.137 -14.758 1 94.12 107 ARG A C 1
ATOM 880 O O . ARG A 1 107 ? 3.854 -6.32 -15 1 94.12 107 ARG A O 1
ATOM 887 N N . VAL A 1 108 ? 6.016 -6.895 -15.125 1 94.81 108 VAL A N 1
ATOM 888 C CA . VAL A 1 108 ? 5.738 -8.211 -15.688 1 94.81 108 VAL A CA 1
ATOM 889 C C . VAL A 1 108 ? 6.246 -9.297 -14.742 1 94.81 108 VAL A C 1
ATOM 891 O O . VAL A 1 108 ? 7.426 -9.312 -14.383 1 94.81 108 VAL A O 1
ATOM 894 N N . ILE A 1 109 ? 5.41 -10.141 -14.391 1 94.94 109 ILE A N 1
ATOM 895 C CA . ILE A 1 109 ? 5.738 -11.211 -13.461 1 94.94 109 ILE A CA 1
ATOM 896 C C . ILE A 1 109 ? 5.719 -12.555 -14.188 1 94.94 109 ILE A C 1
ATOM 898 O O . ILE A 1 109 ? 4.656 -13.023 -14.602 1 94.94 109 ILE A O 1
ATOM 902 N N . ALA A 1 110 ? 6.852 -13.125 -14.25 1 95.44 110 ALA A N 1
ATOM 903 C CA . ALA A 1 110 ? 6.938 -14.453 -14.852 1 95.44 110 ALA A CA 1
ATOM 904 C C . ALA A 1 110 ? 6.379 -15.516 -13.906 1 95.44 110 ALA A C 1
ATOM 906 O O . ALA A 1 110 ? 6.617 -15.477 -12.695 1 95.44 110 ALA A O 1
ATOM 907 N N . LEU A 1 111 ? 5.707 -16.406 -14.523 1 96.19 111 LEU A N 1
ATOM 908 C CA . LEU A 1 111 ? 5.098 -17.469 -13.727 1 96.19 111 LEU A CA 1
ATOM 909 C C . LEU A 1 111 ? 5.922 -18.75 -13.805 1 96.19 111 LEU A C 1
ATOM 911 O O . LEU A 1 111 ? 6.434 -19.094 -14.875 1 96.19 111 LEU A O 1
ATOM 915 N N . PRO A 1 112 ? 5.957 -19.469 -12.742 1 94.75 112 PRO A N 1
ATOM 916 C CA . PRO A 1 112 ? 6.832 -20.641 -12.695 1 94.75 112 PRO A CA 1
ATOM 917 C C . PRO A 1 112 ? 6.246 -21.844 -13.438 1 94.75 112 PRO A C 1
ATOM 919 O O . PRO A 1 112 ? 6.969 -22.797 -13.734 1 94.75 112 PRO A O 1
ATOM 922 N N . VAL A 1 113 ? 4.953 -21.875 -13.664 1 94.62 113 VAL A N 1
ATOM 923 C CA . VAL A 1 113 ? 4.262 -22.922 -14.406 1 94.62 113 VAL A CA 1
ATOM 924 C C . VAL A 1 113 ? 3.174 -22.297 -15.281 1 94.62 113 VAL A C 1
ATOM 926 O O . VAL A 1 113 ? 2.672 -21.219 -14.984 1 94.62 113 VAL A O 1
ATOM 929 N N . PRO A 1 114 ? 2.848 -23.062 -16.297 1 97.5 114 PRO A N 1
ATOM 930 C CA . PRO A 1 114 ? 1.748 -22.547 -17.125 1 97.5 114 PRO A CA 1
ATOM 931 C C . PRO A 1 114 ? 0.42 -22.516 -16.359 1 97.5 114 PRO A C 1
ATOM 933 O O . PRO A 1 114 ? 0.135 -23.406 -15.562 1 97.5 114 PRO A O 1
ATOM 936 N N . VAL A 1 115 ? -0.387 -21.484 -16.75 1 98.12 115 VAL A N 1
ATOM 937 C CA . VAL A 1 115 ? -1.687 -21.375 -16.094 1 98.12 115 VAL A CA 1
ATOM 938 C C . VAL A 1 115 ? -2.797 -21.375 -17.141 1 98.12 115 VAL A C 1
ATOM 940 O O . VAL A 1 115 ? -2.539 -21.156 -18.328 1 98.12 115 VAL A O 1
ATOM 943 N N . ALA A 1 116 ? -4.008 -21.812 -16.672 1 98 116 ALA A N 1
ATOM 944 C CA . ALA A 1 116 ? -5.211 -21.609 -17.469 1 98 116 ALA A CA 1
ATOM 945 C C . ALA A 1 116 ? -5.652 -20.156 -17.438 1 98 116 ALA A C 1
ATOM 947 O O . ALA A 1 116 ? -6.598 -19.797 -16.734 1 98 116 ALA A O 1
ATOM 948 N N . HIS A 1 117 ? -5.066 -19.328 -18.25 1 97.12 117 HIS A N 1
ATOM 949 C CA . HIS A 1 117 ? -5.156 -17.875 -18.141 1 97.12 117 HIS A CA 1
ATOM 950 C C . HIS A 1 117 ? -6.594 -17.406 -18.312 1 97.12 117 HIS A C 1
ATOM 952 O O . HIS A 1 117 ? -6.988 -16.391 -17.734 1 97.12 117 HIS A O 1
ATOM 958 N N . ASP A 1 118 ? -7.441 -18.109 -19.016 1 96.56 118 ASP A N 1
ATOM 959 C CA . ASP A 1 118 ? -8.82 -17.719 -19.281 1 96.56 118 ASP A CA 1
ATOM 960 C C . ASP A 1 118 ? -9.719 -18 -18.078 1 96.56 118 ASP A C 1
ATOM 962 O O . ASP A 1 118 ? -10.875 -17.578 -18.047 1 96.56 118 ASP A O 1
ATOM 966 N N . GLN A 1 119 ? -9.203 -18.625 -17.109 1 97.38 119 GLN A N 1
ATOM 967 C CA . GLN A 1 119 ? -9.969 -18.969 -15.914 1 97.38 119 GLN A CA 1
ATOM 968 C C . GLN A 1 119 ? -9.492 -18.156 -14.711 1 97.38 119 GLN A C 1
ATOM 970 O O . GLN A 1 119 ? -9.898 -18.422 -13.578 1 97.38 119 GLN A O 1
ATOM 975 N N . SER A 1 120 ? -8.711 -17.219 -14.984 1 97.94 120 SER A N 1
ATOM 976 C CA . SER A 1 120 ? -8.141 -16.422 -13.914 1 97.94 120 SER A CA 1
ATOM 977 C C . SER A 1 120 ? -9.211 -15.547 -13.25 1 97.94 120 SER A C 1
ATOM 979 O O . SER A 1 120 ? -10.148 -15.102 -13.914 1 97.94 120 SER A O 1
ATOM 981 N N . GLN A 1 121 ? -9.016 -15.344 -11.953 1 97.81 121 GLN A N 1
ATOM 982 C CA . GLN A 1 121 ? -9.883 -14.453 -11.188 1 97.81 121 GLN A CA 1
ATOM 983 C C . GLN A 1 121 ? -9.07 -13.359 -10.492 1 97.81 121 GLN A C 1
ATOM 985 O O . GLN A 1 121 ? -7.93 -13.586 -10.094 1 97.81 121 GLN A O 1
ATOM 990 N N . ALA A 1 122 ? -9.742 -12.203 -10.375 1 97.44 122 ALA A N 1
ATOM 991 C CA . ALA A 1 122 ? -9.086 -11.07 -9.727 1 97.44 122 ALA A CA 1
ATOM 992 C C . ALA A 1 122 ? -9.984 -10.445 -8.664 1 97.44 122 ALA A C 1
ATOM 994 O O . ALA A 1 122 ? -11.195 -10.312 -8.867 1 97.44 122 ALA A O 1
ATOM 995 N N . ASP A 1 123 ? -9.406 -10.195 -7.582 1 96.62 123 ASP A N 1
ATOM 996 C CA . ASP A 1 123 ? -10.055 -9.445 -6.512 1 96.62 123 ASP A CA 1
ATOM 997 C C . ASP A 1 123 ? -9.156 -8.297 -6.031 1 96.62 123 ASP A C 1
ATOM 999 O O . ASP A 1 123 ? -7.941 -8.461 -5.93 1 96.62 123 ASP A O 1
ATOM 1003 N N . TYR A 1 124 ? -9.781 -7.16 -5.84 1 95.81 124 TYR A N 1
ATOM 1004 C CA . TYR A 1 124 ? -9.039 -6.004 -5.355 1 95.81 124 TYR A CA 1
ATOM 1005 C C . TYR A 1 124 ? -9.664 -5.445 -4.082 1 95.81 124 TYR A C 1
ATOM 1007 O O . TYR A 1 124 ? -10.797 -4.953 -4.102 1 95.81 124 TYR A O 1
ATOM 1015 N N . ARG A 1 125 ? -8.82 -5.52 -2.986 1 94.25 125 ARG A N 1
ATOM 1016 C CA . ARG A 1 125 ? -9.312 -5.035 -1.699 1 94.25 125 ARG A CA 1
ATOM 1017 C C . ARG A 1 125 ? -8.172 -4.457 -0.863 1 94.25 125 ARG A C 1
ATOM 1019 O O . ARG A 1 125 ? -7.082 -5.023 -0.81 1 94.25 125 ARG A O 1
ATOM 1026 N N . ASN A 1 126 ? -8.477 -3.326 -0.258 1 96.06 126 ASN A N 1
ATOM 1027 C CA . ASN A 1 126 ? -7.547 -2.711 0.684 1 96.06 126 ASN A CA 1
ATOM 1028 C C . ASN A 1 126 ? -6.168 -2.516 0.063 1 96.06 126 ASN A C 1
ATOM 1030 O O . ASN A 1 126 ? -5.148 -2.781 0.705 1 96.06 126 ASN A O 1
ATOM 1034 N N . GLY A 1 127 ? -6.199 -2.207 -1.182 1 97.12 127 GLY A N 1
ATOM 1035 C CA . GLY A 1 127 ? -4.957 -1.841 -1.846 1 97.12 127 GLY A CA 1
ATOM 1036 C C . GLY A 1 127 ? -4.164 -3.041 -2.33 1 97.12 127 GLY A C 1
ATOM 1037 O O . GLY A 1 127 ? -3.016 -2.9 -2.758 1 97.12 127 GLY A O 1
ATOM 1038 N N . ILE A 1 128 ? -4.781 -4.207 -2.199 1 97.75 128 ILE A N 1
ATOM 1039 C CA . ILE A 1 128 ? -4.121 -5.426 -2.656 1 97.75 128 ILE A CA 1
ATOM 1040 C C . ILE A 1 128 ? -4.934 -6.059 -3.783 1 97.75 128 ILE A C 1
ATOM 1042 O O . ILE A 1 128 ? -6.129 -6.324 -3.623 1 97.75 128 ILE A O 1
ATOM 1046 N N . LEU A 1 129 ? -4.316 -6.266 -4.898 1 97.81 129 LEU A N 1
ATOM 1047 C CA . LEU A 1 129 ? -4.883 -7.07 -5.977 1 97.81 129 LEU A CA 1
ATOM 1048 C C . LEU A 1 129 ? -4.52 -8.539 -5.809 1 97.81 129 LEU A C 1
ATOM 1050 O O . LEU A 1 129 ? -3.344 -8.883 -5.672 1 97.81 129 LEU A O 1
ATOM 1054 N N . VAL A 1 130 ? -5.508 -9.359 -5.77 1 97.56 130 VAL A N 1
ATOM 1055 C CA . VAL A 1 130 ? -5.273 -10.797 -5.66 1 97.56 130 VAL A CA 1
ATOM 1056 C C . VAL A 1 130 ? -5.723 -11.492 -6.941 1 97.56 130 VAL A C 1
ATOM 1058 O O . VAL A 1 130 ? -6.895 -11.414 -7.32 1 97.56 130 VAL A O 1
ATOM 1061 N N . LEU A 1 131 ? -4.797 -12.125 -7.59 1 98.38 131 LEU A N 1
ATOM 1062 C CA . LEU A 1 131 ? -5.102 -12.938 -8.758 1 98.38 131 LEU A CA 1
ATOM 1063 C C . LEU A 1 131 ? -5.023 -14.422 -8.422 1 98.38 131 LEU A C 1
ATOM 1065 O O . LEU A 1 131 ? -4.02 -14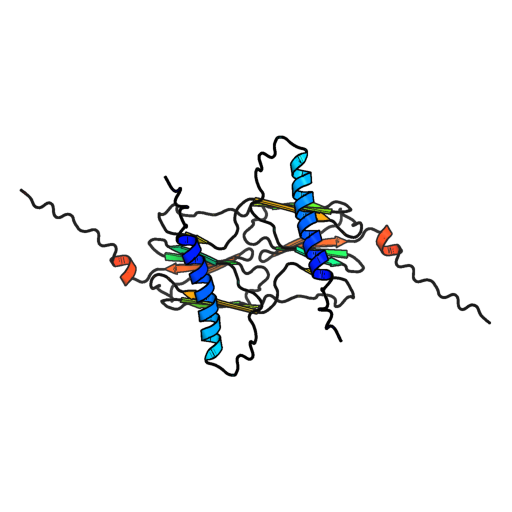.891 -7.871 1 98.38 131 LEU A O 1
ATOM 1069 N N . THR A 1 132 ? -6.035 -15.117 -8.688 1 98.06 132 THR A N 1
ATOM 1070 C CA . THR A 1 132 ? -6.047 -16.578 -8.633 1 98.06 132 THR A CA 1
ATOM 1071 C C . THR A 1 132 ? -5.898 -17.172 -10.031 1 98.06 132 THR A C 1
ATOM 1073 O O . THR A 1 132 ? -6.75 -16.953 -10.898 1 98.06 132 THR A O 1
ATOM 1076 N N . LEU A 1 133 ? -4.852 -17.906 -10.195 1 98.44 133 LEU A N 1
ATOM 1077 C CA . LEU A 1 133 ? -4.477 -18.422 -11.508 1 98.44 133 LEU A CA 1
ATOM 1078 C C . LEU A 1 133 ? -4.43 -19.938 -11.508 1 98.44 133 LEU A C 1
ATOM 1080 O O . LEU A 1 133 ? -3.398 -20.531 -11.18 1 98.44 133 LEU A O 1
ATOM 1084 N N . PRO A 1 134 ? -5.492 -20.578 -11.938 1 97.94 134 PRO A N 1
ATOM 1085 C CA . PRO A 1 134 ? -5.469 -22.031 -11.984 1 97.94 134 PRO A CA 1
ATOM 1086 C C . PRO A 1 134 ? -4.371 -22.578 -12.898 1 97.94 134 PRO A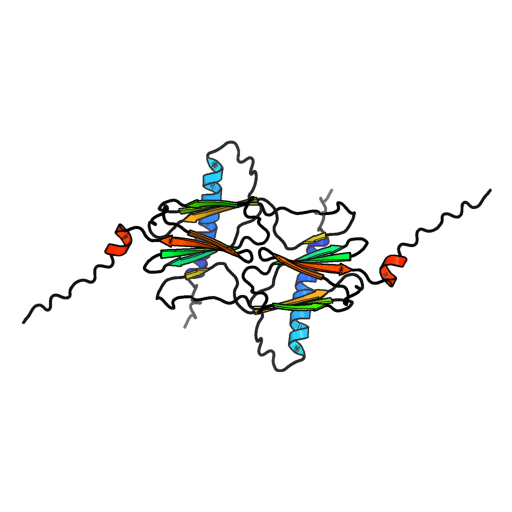 C 1
ATOM 1088 O O . PRO A 1 134 ? -4.121 -22.016 -13.969 1 97.94 134 PRO A O 1
ATOM 1091 N N . LYS A 1 135 ? -3.756 -23.578 -12.391 1 96.62 135 LYS A N 1
ATOM 1092 C CA . LYS A 1 135 ? -2.723 -24.203 -13.211 1 96.62 135 LYS A CA 1
ATOM 1093 C C . LYS A 1 135 ? -3.328 -24.875 -14.438 1 96.62 135 LYS A C 1
ATOM 1095 O O . LYS A 1 135 ? -4.449 -25.375 -14.383 1 96.62 135 LYS A O 1
ATOM 1100 N N . ALA A 1 136 ? -2.516 -24.875 -15.477 1 96.81 136 ALA A N 1
ATOM 1101 C CA . ALA A 1 136 ? -2.963 -25.562 -16.688 1 96.81 136 ALA A CA 1
ATOM 1102 C C . ALA A 1 136 ? -3.131 -27.047 -16.453 1 96.81 136 ALA A C 1
ATOM 1104 O O . ALA A 1 136 ? -2.484 -27.625 -15.57 1 96.81 136 ALA A O 1
ATOM 1105 N N . ALA A 1 137 ? -3.906 -27.719 -17.266 1 93.06 137 ALA A N 1
ATOM 1106 C CA . ALA A 1 137 ? -4.219 -29.141 -17.125 1 93.06 137 ALA A CA 1
ATOM 1107 C C . ALA A 1 137 ? -2.955 -30 -17.203 1 93.06 137 ALA A C 1
ATOM 1109 O O . ALA A 1 137 ? -2.812 -30.969 -16.469 1 93.06 137 ALA A O 1
ATOM 1110 N N . GLU A 1 138 ? -2.061 -29.656 -18.016 1 90.81 138 GLU A N 1
ATOM 1111 C CA . GLU A 1 138 ? -0.842 -30.438 -18.219 1 90.81 138 GLU A CA 1
ATOM 1112 C C . GLU A 1 138 ? 0.035 -30.422 -16.969 1 90.81 138 GLU A C 1
ATOM 1114 O O . GLU A 1 138 ? 0.854 -31.328 -16.781 1 90.81 138 GLU A O 1
ATOM 1119 N N . VAL A 1 139 ? -0.105 -29.438 -16.219 1 86.06 139 VAL A N 1
ATOM 1120 C CA . VAL A 1 139 ? 0.674 -29.312 -15 1 86.06 139 VAL A CA 1
ATOM 1121 C C . VAL A 1 139 ? 0.041 -30.156 -13.891 1 86.06 139 VAL A C 1
ATOM 1123 O O . VAL A 1 139 ? 0.747 -30.812 -13.125 1 86.06 139 VAL A O 1
ATOM 1126 N N . LYS A 1 140 ? -1.187 -30.172 -13.797 1 79.56 140 LYS A N 1
ATOM 1127 C CA . LYS A 1 140 ? -1.921 -30.875 -12.75 1 79.56 140 LYS A CA 1
ATOM 1128 C C . LYS A 1 140 ? -1.746 -32.406 -12.875 1 79.56 140 LYS A C 1
ATOM 1130 O O . LYS A 1 140 ? -1.742 -33.094 -11.875 1 79.56 140 LYS A O 1
ATOM 1135 N N . THR A 1 141 ? -1.643 -32.906 -13.992 1 74.75 141 THR A N 1
ATOM 1136 C CA . THR A 1 141 ? -1.574 -34.344 -14.242 1 74.75 141 THR A CA 1
ATOM 1137 C C . THR A 1 141 ? -0.172 -34.875 -13.953 1 74.75 141 THR A C 1
ATOM 1139 O O . THR A 1 141 ? 0.009 -36.062 -13.727 1 74.75 141 THR A O 1
ATOM 1142 N N . GLN A 1 142 ? 0.768 -34 -14.008 1 63.66 142 GLN A N 1
ATOM 1143 C CA . GLN A 1 142 ? 2.125 -34.5 -13.828 1 63.66 142 GLN A CA 1
ATOM 1144 C C . GLN A 1 142 ? 2.355 -34.969 -12.391 1 63.66 142 GLN A C 1
ATOM 1146 O O . GLN A 1 142 ? 3.367 -35.594 -12.094 1 63.66 142 GLN A O 1
ATOM 1151 N N . VAL A 1 143 ? 1.523 -34.656 -11.508 1 54.31 143 VAL A N 1
ATOM 1152 C CA . VAL A 1 143 ? 1.77 -35.219 -10.18 1 54.31 143 VAL A CA 1
ATOM 1153 C C . VAL A 1 143 ? 1.501 -36.719 -10.18 1 54.31 143 VAL A C 1
ATOM 1155 O O . VAL A 1 143 ? 0.346 -37.156 -10.172 1 54.31 143 VAL A O 1
ATOM 1158 N N . PHE A 1 144 ? 2.201 -37.438 -11.117 1 50.75 144 PHE A N 1
ATOM 1159 C CA . PHE A 1 144 ? 2.006 -38.875 -11.234 1 50.75 144 PHE A CA 1
ATOM 1160 C C . PHE A 1 144 ? 2.584 -39.594 -10.023 1 50.75 144 PHE A C 1
ATOM 1162 O O . PHE A 1 144 ? 3.744 -39.375 -9.664 1 50.75 144 PHE A O 1
ATOM 1169 N N . LYS A 1 145 ? 1.757 -39.906 -9.148 1 53.84 145 LYS A N 1
ATOM 1170 C CA . LYS A 1 145 ? 2.182 -40.844 -8.109 1 53.84 145 LYS A CA 1
ATOM 1171 C C . LYS A 1 145 ? 2.58 -42.188 -8.719 1 53.84 145 LYS A C 1
ATOM 1173 O O . LYS A 1 145 ? 1.768 -42.844 -9.375 1 53.84 145 LYS A O 1
ATOM 1178 N N . PRO A 1 146 ? 3.803 -42.406 -8.828 1 51.38 146 PRO A N 1
ATOM 1179 C CA . PRO A 1 146 ? 4.188 -43.719 -9.328 1 51.38 146 PRO A CA 1
ATOM 1180 C C . PRO A 1 146 ? 3.59 -44.875 -8.508 1 51.38 146 PRO A C 1
ATOM 1182 O O . PRO A 1 146 ? 3.471 -44.75 -7.281 1 51.38 146 PRO A O 1
ATOM 1185 N N . THR A 1 147 ? 2.609 -45.375 -9.086 1 52.25 147 THR A N 1
ATOM 1186 C CA . THR A 1 147 ? 2.07 -46.594 -8.461 1 52.25 147 THR A CA 1
ATOM 1187 C C . THR A 1 147 ? 3.191 -47.562 -8.086 1 52.25 147 THR A C 1
ATOM 1189 O O . THR A 1 147 ? 4.039 -47.875 -8.922 1 52.25 147 THR A O 1
ATOM 1192 N N . LEU A 1 148 ? 3.576 -47.469 -6.855 1 51.28 148 LEU A N 1
ATOM 1193 C CA . LEU A 1 148 ? 4.512 -48.5 -6.375 1 51.28 148 LEU A CA 1
ATOM 1194 C C . LEU A 1 148 ? 3.992 -49.906 -6.668 1 51.28 148 LEU A C 1
ATOM 1196 O O . LEU A 1 148 ? 2.877 -50.25 -6.277 1 51.28 148 LEU A O 1
ATOM 1200 N N . THR A 1 149 ? 4.176 -50.312 -7.895 1 50.94 149 THR A N 1
ATOM 1201 C CA . THR A 1 149 ? 3.891 -51.75 -8.109 1 50.94 149 THR A CA 1
ATOM 1202 C C . THR A 1 149 ? 4.723 -52.625 -7.176 1 50.94 149 THR A C 1
ATOM 1204 O O . THR A 1 149 ? 5.945 -52.469 -7.109 1 50.94 149 THR A O 1
ATOM 1207 N N . GLU A 1 150 ? 4.137 -52.938 -6.027 1 52.06 150 GLU A N 1
ATOM 1208 C CA . GLU A 1 150 ? 4.734 -53.969 -5.18 1 52.06 150 GLU A CA 1
ATOM 1209 C C . GLU A 1 150 ? 5.195 -55.156 -6.008 1 52.06 150 GLU A C 1
ATOM 1211 O O . GLU A 1 150 ? 4.406 -55.75 -6.746 1 52.06 150 GLU A O 1
ATOM 1216 N N . VAL A 1 151 ? 6.406 -55.125 -6.637 1 49.22 151 VAL A N 1
ATOM 1217 C CA . VAL A 1 151 ? 6.914 -56.375 -7.188 1 49.22 151 VAL A CA 1
ATOM 1218 C C . VAL A 1 151 ? 6.801 -57.5 -6.145 1 49.22 151 VAL A C 1
ATOM 1220 O O . VAL A 1 151 ? 7.246 -57.312 -5.008 1 49.22 151 VAL A O 1
ATOM 1223 N N . ALA A 1 152 ? 5.711 -58.219 -6.121 1 51.72 152 ALA A N 1
ATOM 1224 C CA . ALA A 1 152 ? 5.512 -59.469 -5.383 1 51.72 152 ALA A CA 1
ATOM 1225 C C . ALA A 1 152 ? 6.758 -60.344 -5.438 1 51.72 152 ALA A C 1
ATOM 1227 O O . ALA A 1 152 ? 7.281 -60.625 -6.52 1 51.72 152 ALA A O 1
ATOM 1228 N N . ASN A 1 153 ? 7.656 -60.25 -4.438 1 39 153 ASN A N 1
ATOM 1229 C CA . ASN A 1 153 ? 8.414 -61.469 -4.262 1 39 153 ASN A CA 1
ATOM 1230 C C . ASN A 1 153 ? 7.5 -62.656 -3.98 1 39 153 ASN A C 1
ATOM 1232 O O . ASN A 1 153 ? 6.566 -62.562 -3.184 1 39 153 ASN A O 1
ATOM 1236 N N . MET B 1 1 ? 35.5 28.188 -10.406 1 31.55 1 MET B N 1
ATOM 1237 C CA . MET B 1 1 ? 34.25 28.391 -9.648 1 31.55 1 MET B CA 1
ATOM 1238 C C . MET B 1 1 ? 33.688 27.062 -9.188 1 31.55 1 MET B C 1
ATOM 1240 O O . MET B 1 1 ? 33.531 26.141 -9.984 1 31.55 1 MET B O 1
ATOM 1244 N N . VAL B 1 2 ? 33.938 26.672 -7.887 1 34.75 2 VAL B N 1
ATOM 1245 C CA . VAL B 1 2 ? 33.688 25.344 -7.34 1 34.75 2 VAL B CA 1
ATOM 1246 C C . VAL B 1 2 ? 32.188 25.078 -7.301 1 34.75 2 VAL B C 1
ATOM 1248 O O . VAL B 1 2 ? 31.406 25.938 -6.91 1 34.75 2 VAL B O 1
ATOM 1251 N N . LEU B 1 3 ? 31.578 24.375 -8.234 1 34.06 3 LEU B N 1
ATOM 1252 C CA . LEU B 1 3 ? 30.172 24.016 -8.336 1 34.06 3 LEU B CA 1
ATOM 1253 C C . LEU B 1 3 ? 29.656 23.453 -7.02 1 34.06 3 LEU B C 1
ATOM 1255 O O . LEU B 1 3 ? 30.172 22.438 -6.539 1 34.06 3 LEU B O 1
ATOM 1259 N N . VAL B 1 4 ? 29.281 24.312 -6.023 1 37.5 4 VAL B N 1
ATOM 1260 C CA . VAL B 1 4 ? 28.656 23.984 -4.75 1 37.5 4 VAL B CA 1
ATOM 1261 C C . VAL B 1 4 ? 27.422 23.125 -4.984 1 37.5 4 VAL B C 1
ATOM 1263 O O . VAL B 1 4 ? 26.5 23.516 -5.707 1 37.5 4 VAL B O 1
ATOM 1266 N N . ARG B 1 5 ? 27.688 21.938 -5.016 1 41.25 5 ARG B N 1
ATOM 1267 C CA . ARG B 1 5 ? 26.609 20.969 -5.043 1 41.25 5 ARG B CA 1
ATOM 1268 C C . ARG B 1 5 ? 25.5 21.328 -4.055 1 41.25 5 ARG B C 1
ATOM 1270 O O . ARG B 1 5 ? 25.766 21.516 -2.865 1 41.25 5 ARG B O 1
ATOM 1277 N N . TRP B 1 6 ? 24.453 21.984 -4.477 1 37.62 6 TRP B N 1
ATOM 1278 C CA . TRP B 1 6 ? 23.25 22.328 -3.732 1 37.62 6 TRP B CA 1
ATOM 1279 C C . TRP B 1 6 ? 22.781 21.156 -2.875 1 37.62 6 TRP B C 1
ATOM 1281 O O . TRP B 1 6 ? 22.391 20.109 -3.4 1 37.62 6 TRP B O 1
ATOM 1291 N N . ASN B 1 7 ? 23.375 20.797 -1.689 1 44.16 7 ASN B N 1
ATOM 1292 C CA . ASN B 1 7 ? 22.906 19.906 -0.631 1 44.16 7 ASN B CA 1
ATOM 1293 C C . ASN B 1 7 ? 21.453 20.203 -0.268 1 44.16 7 ASN B C 1
ATOM 1295 O O . ASN B 1 7 ? 21.125 21.297 0.192 1 44.16 7 ASN B O 1
ATOM 1299 N N . ASP B 1 8 ? 20.5 19.688 -1.001 1 45.34 8 ASP B N 1
ATOM 1300 C CA . ASP B 1 8 ? 19.078 19.859 -0.755 1 45.34 8 ASP B CA 1
ATOM 1301 C C . ASP B 1 8 ? 18.734 19.609 0.711 1 45.34 8 ASP B C 1
ATOM 1303 O O . ASP B 1 8 ? 18.906 18.484 1.21 1 45.34 8 ASP B O 1
ATOM 1307 N N . PRO B 1 9 ? 18.766 20.578 1.628 1 48.62 9 PRO B N 1
ATOM 1308 C CA . PRO B 1 9 ? 18.406 20.5 3.045 1 48.62 9 PRO B CA 1
ATOM 1309 C C . PRO B 1 9 ? 17.203 19.609 3.301 1 48.62 9 PRO B C 1
ATOM 1311 O O . PRO B 1 9 ? 16.953 19.188 4.438 1 48.62 9 PRO B O 1
ATOM 1314 N N . PHE B 1 10 ? 16.438 19.438 2.312 1 48.31 10 PHE B N 1
ATOM 1315 C CA . PHE B 1 10 ? 15.266 18.594 2.482 1 48.31 10 PHE B CA 1
ATOM 1316 C C . PHE B 1 10 ? 15.664 17.125 2.67 1 48.31 10 PHE B C 1
ATOM 1318 O O . PHE B 1 10 ? 14.977 16.375 3.359 1 48.31 10 PHE B O 1
ATOM 1325 N N . ARG B 1 11 ? 16.828 16.656 2.041 1 52.81 11 ARG B N 1
ATOM 1326 C CA . ARG B 1 11 ? 17.344 15.32 2.295 1 52.81 11 ARG B CA 1
ATOM 1327 C C . ARG B 1 11 ? 17.812 15.172 3.74 1 52.81 11 ARG B C 1
ATOM 1329 O O . ARG B 1 11 ? 17.609 14.133 4.363 1 52.81 11 ARG B O 1
ATOM 1336 N N . ASP B 1 12 ? 18.391 16.219 4.246 1 54.38 12 ASP B N 1
ATOM 1337 C CA . ASP B 1 12 ? 18.828 16.203 5.637 1 54.38 12 ASP B CA 1
ATOM 1338 C C . ASP B 1 12 ? 17.641 16.172 6.594 1 54.38 12 ASP B C 1
ATOM 1340 O O . ASP B 1 12 ? 17.688 15.492 7.621 1 54.38 12 ASP B O 1
ATOM 1344 N N . LEU B 1 13 ? 16.609 16.844 6.25 1 51.28 13 LEU B N 1
ATOM 1345 C CA . LEU B 1 13 ? 15.383 16.859 7.051 1 51.28 13 LEU B CA 1
ATOM 1346 C C . LEU B 1 13 ? 14.672 15.516 6.984 1 51.28 13 LEU B C 1
ATOM 1348 O O . LEU B 1 13 ? 14.156 15.031 7.992 1 51.28 13 LEU B O 1
ATOM 1352 N N . GLU B 1 14 ? 14.758 14.883 5.828 1 54.22 14 GLU B N 1
ATOM 1353 C CA . GLU B 1 14 ? 14.188 13.547 5.695 1 54.22 14 GLU B CA 1
ATOM 1354 C C . GLU B 1 14 ? 14.992 12.516 6.48 1 54.22 14 GLU B C 1
ATOM 1356 O O . GLU B 1 14 ? 14.422 11.641 7.133 1 54.22 14 GLU B O 1
ATOM 1361 N N . THR B 1 15 ? 16.281 12.672 6.438 1 55.88 15 THR B N 1
ATOM 1362 C CA . THR B 1 15 ? 17.141 11.805 7.238 1 55.88 15 THR B CA 1
ATOM 1363 C C . THR B 1 15 ? 16.938 12.07 8.727 1 55.88 15 THR B C 1
ATOM 1365 O O . THR B 1 15 ? 16.875 11.133 9.523 1 55.88 15 THR B O 1
ATOM 1368 N N . MET B 1 16 ? 16.781 13.258 9.078 1 53.59 16 MET B N 1
ATOM 1369 C CA . MET B 1 16 ? 16.531 13.586 10.477 1 53.59 16 MET B CA 1
ATOM 1370 C C . MET B 1 16 ? 15.164 13.094 10.922 1 53.59 16 MET B C 1
ATOM 1372 O O . MET B 1 16 ? 15.023 12.539 12.016 1 53.59 16 MET B O 1
ATOM 1376 N N . ARG B 1 17 ? 14.219 13.312 10.094 1 55.84 17 ARG B N 1
ATOM 1377 C CA . ARG B 1 17 ? 12.875 12.836 10.398 1 55.84 17 ARG B CA 1
ATOM 1378 C C . ARG B 1 17 ? 12.844 11.32 10.5 1 55.84 17 ARG B C 1
ATOM 1380 O O . ARG B 1 17 ? 12.25 10.766 11.438 1 55.84 17 ARG B O 1
ATOM 1387 N N . ARG B 1 18 ? 13.555 10.648 9.555 1 55.31 18 ARG B N 1
ATOM 1388 C CA . ARG B 1 18 ? 13.672 9.203 9.68 1 55.31 18 ARG B CA 1
ATOM 1389 C C . ARG B 1 18 ? 14.406 8.82 10.961 1 55.31 18 ARG B C 1
ATOM 1391 O O . ARG B 1 18 ? 14.039 7.844 11.625 1 55.31 18 ARG B O 1
ATOM 1398 N N . GLN B 1 19 ? 15.32 9.617 11.289 1 54.91 19 GLN B N 1
ATOM 1399 C CA . GLN B 1 19 ? 16.047 9.375 12.523 1 54.91 19 GLN B CA 1
ATOM 1400 C C . GLN B 1 19 ? 15.18 9.664 13.742 1 54.91 19 GLN B C 1
ATOM 1402 O O . GLN B 1 19 ? 15.203 8.906 14.719 1 54.91 19 GLN B O 1
ATOM 1407 N N . MET B 1 20 ? 14.5 10.695 13.695 1 54.78 20 MET B N 1
ATOM 1408 C CA . MET B 1 20 ? 13.609 11.047 14.805 1 54.78 20 MET B CA 1
ATOM 1409 C C . MET B 1 20 ? 12.484 10.031 14.938 1 54.78 20 MET B C 1
ATOM 1411 O O . MET B 1 20 ? 12.109 9.648 16.047 1 54.78 20 MET B O 1
ATOM 1415 N N . ASP B 1 21 ? 11.984 9.656 13.812 1 57.19 21 ASP B N 1
ATOM 1416 C CA . ASP B 1 21 ? 10.977 8.602 13.836 1 57.19 21 ASP B CA 1
ATOM 1417 C C . ASP B 1 21 ? 11.531 7.32 14.461 1 57.19 21 ASP B C 1
ATOM 1419 O O . ASP B 1 21 ? 10.859 6.668 15.258 1 57.19 21 ASP B O 1
ATOM 1423 N N . ARG B 1 22 ? 12.766 7.051 14.055 1 53.94 22 ARG B N 1
ATOM 1424 C CA . ARG B 1 22 ? 13.43 5.91 14.672 1 53.94 22 ARG B CA 1
ATOM 1425 C C . ARG B 1 22 ? 13.641 6.145 16.172 1 53.94 22 ARG B C 1
ATOM 1427 O O . ARG B 1 22 ? 13.469 5.227 16.969 1 53.94 22 ARG B O 1
ATOM 1434 N N . LEU B 1 23 ? 14.008 7.324 16.469 1 53.53 23 LEU B N 1
ATOM 1435 C CA . LEU B 1 23 ? 14.266 7.645 17.875 1 53.53 23 LEU B CA 1
ATOM 1436 C C . LEU B 1 23 ? 12.977 7.621 18.688 1 53.53 23 LEU B C 1
ATOM 1438 O O . LEU B 1 23 ? 12.953 7.102 19.797 1 53.53 23 LEU B O 1
ATOM 1442 N N . PHE B 1 24 ? 11.992 8.242 18.234 1 54.28 24 PHE B N 1
ATOM 1443 C CA . PHE B 1 24 ? 10.719 8.227 18.938 1 54.28 24 PHE B CA 1
ATOM 1444 C C . PHE B 1 24 ? 10.172 6.809 19.047 1 54.28 24 PHE B C 1
ATOM 1446 O O . PHE B 1 24 ? 9.602 6.438 20.062 1 54.28 24 PHE B O 1
ATOM 1453 N N . ASP B 1 25 ? 10.344 6.133 17.953 1 54.66 25 ASP B N 1
ATOM 1454 C CA . ASP B 1 25 ? 9.992 4.719 18.016 1 54.66 25 ASP B CA 1
ATOM 1455 C C . ASP B 1 25 ? 10.781 4.004 19.109 1 54.66 25 ASP B C 1
ATOM 1457 O O . ASP B 1 25 ? 10.219 3.199 19.859 1 54.66 25 ASP B O 1
ATOM 1461 N N . GLU B 1 26 ? 11.969 4.414 19.078 1 50.97 26 GLU B N 1
ATOM 1462 C CA . GLU B 1 26 ? 12.82 3.828 20.109 1 50.97 26 GLU B CA 1
ATOM 1463 C C . GLU B 1 26 ? 12.438 4.336 21.484 1 50.97 26 GLU B C 1
ATOM 1465 O O . GLU B 1 26 ? 12.484 3.584 22.469 1 50.97 26 GLU B O 1
ATOM 1470 N N . MET B 1 27 ? 12.195 5.531 21.641 1 51.69 27 MET B N 1
ATOM 1471 C CA . MET B 1 27 ? 11.883 6.133 22.922 1 51.69 27 MET B CA 1
ATOM 1472 C C . MET B 1 27 ? 10.547 5.625 23.453 1 51.69 27 MET B C 1
ATOM 1474 O O . MET B 1 27 ? 10.406 5.371 24.656 1 51.69 27 MET B O 1
ATOM 1478 N N . ILE B 1 28 ? 9.562 5.617 22.781 1 48.91 28 ILE B N 1
ATOM 1479 C CA . ILE B 1 28 ? 8.281 5.062 23.203 1 48.91 28 ILE B CA 1
ATOM 1480 C C . ILE B 1 28 ? 8.445 3.588 23.562 1 48.91 28 ILE B C 1
ATOM 1482 O O . ILE B 1 28 ? 7.828 3.094 24.5 1 48.91 28 ILE B O 1
ATOM 1486 N N . ARG B 1 29 ? 9.367 2.994 22.906 1 45.91 29 ARG B N 1
ATOM 1487 C CA . ARG B 1 29 ? 9.633 1.603 23.25 1 45.91 29 ARG B CA 1
ATOM 1488 C C . ARG B 1 29 ? 10.367 1.504 24.594 1 45.91 29 ARG B C 1
ATOM 1490 O O . ARG B 1 29 ? 10.359 0.452 25.234 1 45.91 29 ARG B O 1
ATOM 1497 N N . ARG B 1 30 ? 11.195 2.465 24.938 1 43.69 30 ARG B N 1
ATOM 1498 C CA . ARG B 1 30 ? 12.008 2.322 26.141 1 43.69 30 ARG B CA 1
ATOM 1499 C C . ARG B 1 30 ? 11.148 2.385 27.391 1 43.69 30 ARG B C 1
ATOM 1501 O O . ARG B 1 30 ? 11.586 1.961 28.469 1 43.69 30 ARG B O 1
ATOM 1508 N N . ASP B 1 31 ? 10.211 3.188 27.688 1 41.94 31 ASP B N 1
ATOM 1509 C CA . ASP B 1 31 ? 9.602 3.244 29.016 1 41.94 31 ASP B CA 1
ATOM 1510 C C . ASP B 1 31 ? 9.023 1.888 29.406 1 41.94 31 ASP B C 1
ATOM 1512 O O . ASP B 1 31 ? 8.547 1.716 30.531 1 41.94 31 ASP B O 1
ATOM 1516 N N . GLU B 1 32 ? 8.172 1.096 28.812 1 41.5 32 GLU B N 1
ATOM 1517 C CA . GLU B 1 32 ? 7.82 -0.161 29.453 1 41.5 32 GLU B CA 1
ATOM 1518 C C . GLU B 1 32 ? 9 -1.13 29.469 1 41.5 32 GLU B C 1
ATOM 1520 O O . GLU B 1 32 ? 10 -0.901 28.781 1 41.5 32 GLU B O 1
ATOM 1525 N N . GLU B 1 33 ? 8.617 -2.527 30.078 1 40.44 33 GLU B N 1
ATOM 1526 C CA . GLU B 1 33 ? 9.516 -3.656 30.297 1 40.44 33 GLU B CA 1
ATOM 1527 C C . GLU B 1 33 ? 10.57 -3.748 29.188 1 40.44 33 GLU B C 1
ATOM 1529 O O . GLU B 1 33 ? 10.375 -3.205 28.109 1 40.44 33 GLU B O 1
ATOM 1534 N N . PRO B 1 34 ? 11.625 -4.496 29.594 1 39.25 34 PRO B N 1
ATOM 1535 C CA . PRO B 1 34 ? 12.711 -4.703 28.641 1 39.25 34 PRO B CA 1
ATOM 1536 C C . PRO B 1 34 ? 12.219 -4.797 27.188 1 39.25 34 PRO B C 1
ATOM 1538 O O . PRO B 1 34 ? 11.094 -5.254 26.953 1 39.25 34 PRO B O 1
ATOM 1541 N N . PRO B 1 35 ? 12.625 -3.971 26.344 1 38.62 35 PRO B N 1
ATOM 1542 C CA . PRO B 1 35 ? 12.125 -3.896 24.969 1 38.62 35 PRO B CA 1
ATOM 1543 C C . PRO B 1 35 ? 11.797 -5.27 24.391 1 38.62 35 PRO B C 1
ATOM 1545 O O . PRO B 1 35 ? 12.703 -6.012 24 1 38.62 35 PRO B O 1
ATOM 1548 N N . VAL B 1 36 ? 11.219 -6.199 25.344 1 35.44 36 VAL B N 1
ATOM 1549 C CA . VAL B 1 36 ? 10.711 -7.254 24.484 1 35.44 36 VAL B CA 1
ATOM 1550 C C . VAL B 1 36 ? 10.25 -6.648 23.156 1 35.44 36 VAL B C 1
ATOM 1552 O O . VAL B 1 36 ? 9.289 -5.871 23.125 1 35.44 36 VAL B O 1
ATOM 1555 N N . ASN B 1 37 ? 11.016 -6.035 22.469 1 40.84 37 ASN B N 1
ATOM 1556 C CA . ASN B 1 37 ? 10.961 -5.523 21.109 1 40.84 37 ASN B CA 1
ATOM 1557 C C . ASN B 1 37 ? 9.758 -6.082 20.359 1 40.84 37 ASN B C 1
ATOM 1559 O O . ASN B 1 37 ? 9.875 -7.07 19.625 1 40.84 37 ASN B O 1
ATOM 1563 N N . ARG B 1 38 ? 8.734 -6.48 21.047 1 47.34 38 ARG B N 1
ATOM 1564 C CA . ARG B 1 38 ? 7.516 -6.934 20.391 1 47.34 38 ARG B CA 1
ATOM 1565 C C . ARG B 1 38 ? 7.262 -6.148 19.109 1 47.34 38 ARG B C 1
ATOM 1567 O O . ARG B 1 38 ? 6.715 -5.043 19.156 1 47.34 38 ARG B O 1
ATOM 1574 N N . GLY B 1 39 ? 8.328 -5.973 18.25 1 57.16 39 GLY B N 1
ATOM 1575 C CA . GLY B 1 39 ? 9.102 -5.383 17.172 1 57.16 39 GLY B CA 1
ATOM 1576 C C . GLY B 1 39 ? 8.258 -5.047 15.945 1 57.16 39 GLY B C 1
ATOM 1577 O O . GLY B 1 39 ? 7.309 -5.766 15.633 1 57.16 39 GLY B O 1
ATOM 1578 N N . VAL B 1 40 ? 8.148 -3.729 15.781 1 78.88 40 VAL B N 1
ATOM 1579 C CA . VAL B 1 40 ? 7.602 -3.275 14.508 1 78.88 40 VAL B CA 1
ATOM 1580 C C . VAL B 1 40 ? 8.297 -4 13.352 1 78.88 40 VAL B C 1
ATOM 1582 O O . VAL B 1 40 ? 9.531 -4.062 13.305 1 78.88 40 VAL B O 1
ATOM 1585 N N . ASP B 1 41 ? 7.391 -4.625 12.672 1 88.25 41 ASP B N 1
ATOM 1586 C CA . ASP B 1 41 ? 7.906 -5.402 11.547 1 88.25 41 ASP B CA 1
ATOM 1587 C C . ASP B 1 41 ? 8.125 -4.516 10.32 1 88.25 41 ASP B C 1
ATOM 1589 O O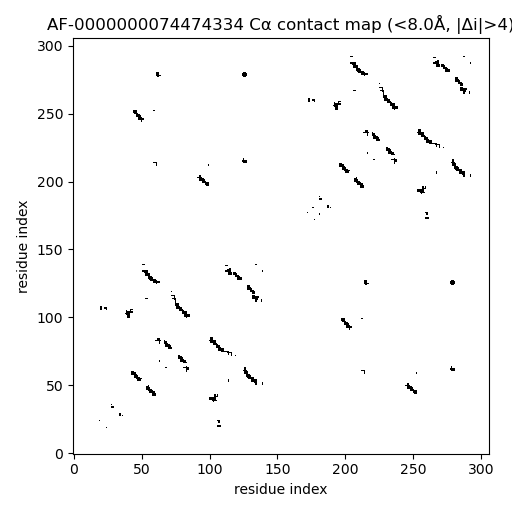 . ASP B 1 41 ? 8.961 -4.824 9.469 1 88.25 41 ASP B O 1
ATOM 1593 N N . TRP B 1 42 ? 7.391 -3.447 10.266 1 90.38 42 TRP B N 1
ATOM 1594 C CA . TRP B 1 42 ? 7.512 -2.545 9.125 1 90.38 42 TRP B CA 1
ATOM 1595 C C . TRP B 1 42 ? 6.941 -1.169 9.461 1 90.38 42 TRP B C 1
ATOM 1597 O O . TRP B 1 42 ? 6.273 -0.999 10.484 1 90.38 42 TRP B O 1
ATOM 1607 N N . ILE B 1 43 ? 7.328 -0.142 8.68 1 92.69 43 ILE B N 1
ATOM 1608 C CA . ILE B 1 43 ? 6.914 1.237 8.906 1 92.69 43 ILE B CA 1
ATOM 1609 C C . ILE B 1 43 ? 6.074 1.725 7.727 1 92.69 43 ILE B C 1
ATOM 1611 O O . ILE B 1 43 ? 6.566 1.812 6.598 1 92.69 43 ILE B O 1
ATOM 1615 N N . PRO B 1 44 ? 4.816 2.105 7.973 1 96.81 44 PRO B N 1
ATOM 1616 C CA . PRO B 1 44 ? 3.996 2.588 6.859 1 96.81 44 PRO B CA 1
ATOM 1617 C C . PRO B 1 44 ? 4.465 3.939 6.324 1 96.81 44 PRO B C 1
ATOM 1619 O O . PRO B 1 44 ? 4.898 4.797 7.098 1 96.81 44 PRO B O 1
ATOM 1622 N N . ALA B 1 45 ? 4.348 4.141 5.016 1 94.81 45 ALA B N 1
ATOM 1623 C CA . ALA B 1 45 ? 4.609 5.438 4.395 1 94.81 45 ALA B CA 1
ATOM 1624 C C . ALA B 1 45 ? 3.496 6.43 4.711 1 94.81 45 ALA B C 1
ATOM 1626 O O . ALA B 1 45 ? 2.322 6.055 4.793 1 94.81 45 ALA B O 1
ATOM 1627 N N . VAL B 1 46 ? 3.859 7.738 4.848 1 96.81 46 VAL B N 1
ATOM 1628 C CA . VAL B 1 46 ? 2.854 8.742 5.176 1 96.81 46 VAL B CA 1
ATOM 1629 C C . VAL B 1 46 ? 3.035 9.969 4.285 1 96.81 46 VAL B C 1
ATOM 1631 O O . VAL B 1 46 ? 4.109 10.172 3.711 1 96.81 46 VAL B O 1
ATOM 1634 N N . GLU B 1 47 ? 1.967 10.68 4.145 1 96.06 47 GLU B N 1
ATOM 1635 C CA . GLU B 1 47 ? 1.938 11.992 3.512 1 96.06 47 GLU B CA 1
ATOM 1636 C C . GLU B 1 47 ? 1.191 13.008 4.379 1 96.06 47 GLU B C 1
ATOM 1638 O O . GLU B 1 47 ? 0.11 12.711 4.895 1 96.06 47 GLU B O 1
ATOM 1643 N N . LEU B 1 48 ? 1.848 14.102 4.57 1 95.75 48 LEU B N 1
ATOM 1644 C CA . LEU B 1 48 ? 1.204 15.172 5.32 1 95.75 48 LEU B CA 1
ATOM 1645 C C . LEU B 1 48 ? 1.078 16.438 4.473 1 95.75 48 LEU B C 1
ATOM 1647 O O . LEU B 1 48 ? 2.082 16.969 3.992 1 95.75 48 LEU B O 1
ATOM 1651 N N . LYS B 1 49 ? -0.131 16.828 4.316 1 94.56 49 LYS B N 1
ATOM 1652 C CA . LYS B 1 49 ? -0.43 18.078 3.635 1 94.56 49 LYS B CA 1
ATOM 1653 C C . LYS B 1 49 ? -0.936 19.141 4.617 1 94.56 49 LYS B C 1
ATOM 1655 O O . LYS B 1 49 ? -1.856 18.875 5.395 1 94.56 49 LYS B O 1
ATOM 1660 N N . ASP B 1 50 ? -0.302 20.219 4.555 1 93.44 50 ASP B N 1
ATOM 1661 C CA . ASP B 1 50 ? -0.648 21.328 5.438 1 93.44 50 ASP B CA 1
ATOM 1662 C C . ASP B 1 50 ? -1.463 22.391 4.699 1 93.44 50 ASP B C 1
ATOM 1664 O O . ASP B 1 50 ? -0.901 23.25 4.012 1 93.44 50 ASP B O 1
ATOM 1668 N N . THR B 1 51 ? -2.803 22.375 4.836 1 90.81 51 THR B N 1
ATOM 1669 C CA . THR B 1 51 ? -3.693 23.375 4.246 1 90.81 51 THR B CA 1
ATOM 1670 C C . THR B 1 51 ? -4.027 24.469 5.258 1 90.81 51 THR B C 1
ATOM 1672 O O . THR B 1 51 ? -3.725 24.328 6.445 1 90.81 51 THR B O 1
ATOM 1675 N N . PRO B 1 52 ? -4.637 25.5 4.797 1 89 52 PRO B N 1
ATOM 1676 C CA . PRO B 1 52 ? -4.965 26.562 5.742 1 89 52 PRO B CA 1
ATOM 1677 C C . PRO B 1 52 ? -5.938 26.109 6.832 1 89 52 PRO B C 1
ATOM 1679 O O . PRO B 1 52 ? -5.816 26.531 7.984 1 89 52 PRO B O 1
ATOM 1682 N N . GLU B 1 53 ? -6.797 25.219 6.504 1 92.19 53 GLU B N 1
ATOM 1683 C CA . GLU B 1 53 ? -7.875 24.891 7.43 1 92.19 53 GLU B CA 1
ATOM 1684 C C . GLU B 1 53 ? -7.594 23.578 8.164 1 92.19 53 GLU B C 1
ATOM 1686 O O . GLU B 1 53 ? -8.141 23.328 9.242 1 92.19 53 GLU B O 1
ATOM 1691 N N . ALA B 1 54 ? -6.797 22.75 7.512 1 95.56 54 ALA B N 1
ATOM 1692 C CA . ALA B 1 54 ? -6.652 21.406 8.07 1 95.56 54 ALA B CA 1
ATOM 1693 C C . ALA B 1 54 ? -5.316 20.781 7.664 1 95.56 54 ALA B C 1
ATOM 1695 O O . ALA B 1 54 ? -4.691 21.219 6.699 1 95.56 54 ALA B O 1
ATOM 1696 N N . LEU B 1 55 ? -4.887 19.844 8.453 1 96.19 55 LEU B N 1
ATOM 1697 C CA . LEU B 1 55 ? -3.867 18.891 8.031 1 96.19 55 LEU B CA 1
ATOM 1698 C C . LEU B 1 55 ? -4.504 17.641 7.438 1 96.19 55 LEU B C 1
ATOM 1700 O O . LEU B 1 55 ? -5.48 17.125 7.984 1 96.19 55 LEU B O 1
ATOM 1704 N N . ILE B 1 56 ? -3.971 17.266 6.34 1 96.94 56 ILE B N 1
ATOM 1705 C CA . ILE B 1 56 ? -4.406 16 5.734 1 96.94 56 ILE B CA 1
ATOM 1706 C C . ILE B 1 56 ? -3.283 14.977 5.812 1 96.94 56 ILE B C 1
ATOM 1708 O O . ILE B 1 56 ? -2.211 15.172 5.234 1 96.94 56 ILE B O 1
ATOM 1712 N N . LEU B 1 57 ? -3.561 13.938 6.566 1 97.69 57 LEU B N 1
ATOM 1713 C CA . LEU B 1 57 ? -2.582 12.867 6.742 1 97.69 57 LEU B CA 1
ATOM 1714 C C . LEU B 1 57 ? -3.027 11.594 6.027 1 97.69 57 LEU B C 1
ATOM 1716 O O . LEU B 1 57 ? -4.109 11.07 6.305 1 97.69 57 LEU B O 1
ATOM 1720 N N . LYS B 1 58 ? -2.221 11.172 5.094 1 97.56 58 LYS B N 1
ATOM 1721 C CA . LYS B 1 58 ? -2.432 9.883 4.438 1 97.56 58 LYS B CA 1
ATOM 1722 C C . LYS B 1 58 ? -1.445 8.836 4.949 1 97.56 58 LYS B C 1
ATOM 1724 O O . LYS B 1 58 ? -0.264 9.133 5.141 1 97.56 58 LYS B O 1
ATOM 1729 N N . VAL B 1 59 ? -1.914 7.648 5.188 1 97.69 59 VAL B N 1
ATOM 1730 C CA . VAL B 1 59 ? -1.075 6.547 5.652 1 97.69 59 VAL B CA 1
ATOM 1731 C C . VAL B 1 59 ? -1.287 5.324 4.758 1 97.69 59 VAL B C 1
ATOM 1733 O O . VAL B 1 59 ? -2.422 4.887 4.555 1 97.69 59 VAL B O 1
ATOM 1736 N N . GLU B 1 60 ? -0.226 4.832 4.207 1 97.75 60 GLU B N 1
ATOM 1737 C CA . GLU B 1 60 ? -0.285 3.639 3.365 1 97.75 60 GLU B CA 1
ATOM 1738 C C . GLU B 1 60 ? -0.226 2.367 4.207 1 97.75 60 GLU B C 1
ATOM 1740 O O . GLU B 1 60 ? 0.837 1.996 4.707 1 97.75 60 GLU B O 1
ATOM 1745 N N . ILE B 1 61 ? -1.365 1.674 4.27 1 97.88 61 ILE B N 1
ATOM 1746 C CA . ILE B 1 61 ? -1.417 0.444 5.051 1 97.88 61 ILE B CA 1
ATOM 1747 C C . ILE B 1 61 ? -2.178 -0.629 4.273 1 97.88 61 ILE B C 1
ATOM 1749 O O . ILE B 1 61 ? -3.176 -1.165 4.762 1 97.88 61 ILE B O 1
ATOM 1753 N N . PRO B 1 62 ? -1.642 -1.021 3.154 1 97.62 62 PRO B N 1
ATOM 1754 C CA . PRO B 1 62 ? -2.332 -2.012 2.324 1 97.62 62 PRO B CA 1
ATOM 1755 C C . PRO B 1 62 ? -2.543 -3.34 3.045 1 97.62 62 PRO B C 1
ATOM 1757 O O . PRO B 1 62 ? -1.649 -3.809 3.756 1 97.62 62 PRO B O 1
ATOM 1760 N N . GLY B 1 63 ? -3.707 -3.92 2.889 1 96.69 63 GLY B N 1
ATOM 1761 C CA . GLY B 1 63 ? -3.998 -5.254 3.389 1 96.69 63 GLY B CA 1
ATOM 1762 C C . GLY B 1 63 ? -4.48 -5.258 4.828 1 96.69 63 GLY B C 1
ATOM 1763 O O . GLY B 1 63 ? -4.914 -6.293 5.34 1 96.69 63 GLY B O 1
ATOM 1764 N N . VAL B 1 64 ? -4.441 -4.145 5.477 1 97.12 64 VAL B N 1
ATOM 1765 C CA . VAL B 1 64 ? -4.824 -4.074 6.887 1 97.12 64 VAL B CA 1
ATOM 1766 C C . VAL B 1 64 ? -6.336 -3.922 7.004 1 97.12 64 VAL B C 1
ATOM 1768 O O . VAL B 1 64 ? -6.93 -3.031 6.391 1 97.12 64 VAL B O 1
ATOM 1771 N N . GLU B 1 65 ? -6.902 -4.789 7.727 1 96.19 65 GLU B N 1
ATOM 1772 C CA . GLU B 1 65 ? -8.328 -4.68 8.008 1 96.19 65 GLU B CA 1
ATOM 1773 C C . GLU B 1 65 ? -8.602 -3.625 9.07 1 96.19 65 GLU B C 1
ATOM 1775 O O . GLU B 1 65 ? -7.789 -3.42 9.977 1 96.19 65 GLU B O 1
ATOM 1780 N N . LYS B 1 66 ? -9.797 -3.049 8.977 1 95.69 66 LYS B N 1
ATOM 1781 C CA . LYS B 1 66 ? -10.18 -1.985 9.898 1 95.69 66 LYS B CA 1
ATOM 1782 C C . LYS B 1 66 ? -10.102 -2.459 11.352 1 95.69 66 LYS B C 1
ATOM 1784 O O . LYS B 1 66 ? -9.695 -1.702 12.234 1 95.69 66 LYS B O 1
ATOM 1789 N N . GLU B 1 67 ? -10.508 -3.721 11.539 1 95.88 67 GLU B N 1
ATOM 1790 C CA . GLU B 1 67 ? -10.547 -4.266 12.891 1 95.88 67 GLU B CA 1
ATOM 1791 C C . GLU B 1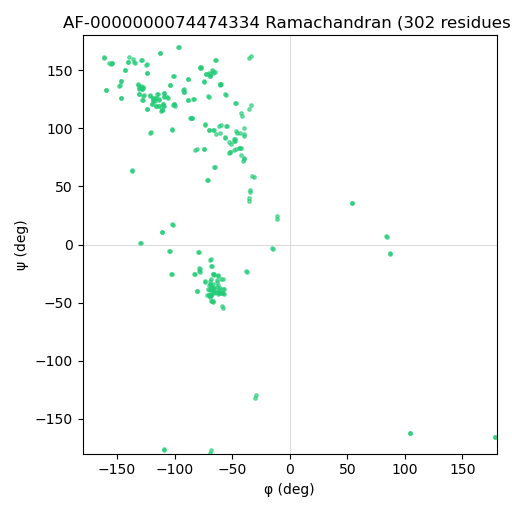 67 ? -9.133 -4.418 13.461 1 95.88 67 GLU B C 1
ATOM 1793 O O . GLU B 1 67 ? -8.969 -4.582 14.672 1 95.88 67 GLU B O 1
ATOM 1798 N N . ASN B 1 68 ? -8.188 -4.414 12.586 1 96.88 68 ASN B N 1
ATOM 1799 C CA . ASN B 1 68 ? -6.801 -4.59 13.008 1 96.88 68 ASN B CA 1
ATOM 1800 C C . ASN B 1 68 ? -6.055 -3.26 13.039 1 96.88 68 ASN B C 1
ATOM 1802 O O . ASN B 1 68 ? -4.824 -3.232 12.969 1 96.88 68 ASN B O 1
ATOM 1806 N N . LEU B 1 69 ? -6.762 -2.182 13.039 1 97.56 69 LEU B N 1
ATOM 1807 C CA . LEU B 1 69 ? -6.18 -0.846 12.969 1 97.56 69 LEU B CA 1
ATOM 1808 C C . LEU B 1 69 ? -6.59 -0.012 14.18 1 97.56 69 LEU B C 1
ATOM 1810 O O . LEU B 1 69 ? -7.766 0.016 14.547 1 97.56 69 LEU B O 1
ATOM 1814 N N . ASP B 1 70 ? -5.648 0.578 14.859 1 97.62 70 ASP B N 1
ATOM 1815 C CA . ASP B 1 70 ? -5.871 1.516 15.953 1 97.62 70 ASP B CA 1
ATOM 1816 C C . ASP B 1 70 ? -5.289 2.889 15.633 1 97.62 70 ASP B C 1
ATOM 1818 O O . ASP B 1 70 ? -4.105 3.008 15.297 1 97.62 70 ASP B O 1
ATOM 1822 N N . VAL B 1 71 ? -6.102 3.904 15.695 1 97.88 71 VAL B N 1
ATOM 1823 C CA . VAL B 1 71 ? -5.684 5.27 15.398 1 97.88 71 VAL B CA 1
ATOM 1824 C C . VAL B 1 71 ? -6.066 6.191 16.547 1 97.88 71 VAL B C 1
ATOM 1826 O O . VAL B 1 71 ? -7.211 6.18 17.016 1 97.88 71 VAL B O 1
ATOM 1829 N N . SER B 1 72 ? -5.141 6.906 17 1 97.81 72 SER B N 1
ATOM 1830 C CA . SER B 1 72 ? -5.383 7.914 18.031 1 97.81 72 SER B CA 1
ATOM 1831 C C . SER B 1 72 ? -4.844 9.273 17.609 1 97.81 72 SER B C 1
ATOM 1833 O O . SER B 1 72 ? -3.729 9.375 17.094 1 97.81 72 SER B O 1
ATOM 1835 N N . VAL B 1 73 ? -5.656 10.273 17.844 1 97.81 73 VAL B N 1
ATOM 1836 C CA . VAL B 1 73 ? -5.273 11.633 17.5 1 97.81 73 VAL B CA 1
ATOM 1837 C C . VAL B 1 73 ? -5.227 12.5 18.75 1 97.81 73 VAL B C 1
ATOM 1839 O O . VAL B 1 73 ? -6.18 12.523 19.531 1 97.81 73 VAL B O 1
ATOM 1842 N N . THR B 1 74 ? -4.117 13.133 18.953 1 97.38 74 THR B N 1
ATOM 1843 C CA . THR B 1 74 ? -4 14.172 19.969 1 97.38 74 THR B CA 1
ATOM 1844 C C . THR B 1 74 ? -3.863 15.547 19.328 1 97.38 74 THR B C 1
ATOM 1846 O O . THR B 1 74 ? -3.955 15.68 18.094 1 97.38 74 THR B O 1
ATOM 1849 N N . ARG B 1 75 ? -3.688 16.516 20.125 1 96.94 75 ARG B N 1
ATOM 1850 C CA . ARG B 1 75 ? -3.578 17.875 19.625 1 96.94 75 ARG B CA 1
ATOM 1851 C C . ARG B 1 75 ? -2.326 18.047 18.781 1 96.94 75 ARG B C 1
ATOM 1853 O O . ARG B 1 75 ? -2.299 18.891 17.859 1 96.94 75 ARG B O 1
ATOM 1860 N N . SER B 1 76 ? -1.342 17.203 19.047 1 97.25 76 SER B N 1
ATOM 1861 C CA . SER B 1 76 ? -0.062 17.5 18.406 1 97.25 76 SER B CA 1
ATOM 1862 C C . SER B 1 76 ? 0.505 16.266 17.703 1 97.25 76 SER B C 1
ATOM 1864 O O . SER B 1 76 ? 1.608 16.312 17.156 1 97.25 76 SER B O 1
ATOM 1866 N N . ALA B 1 77 ? -0.206 15.188 17.75 1 97.5 77 ALA B N 1
ATOM 1867 C CA . ALA B 1 77 ? 0.355 13.984 17.141 1 97.5 77 ALA B CA 1
ATOM 1868 C C . ALA B 1 77 ? -0.746 13.008 16.734 1 97.5 77 ALA B C 1
ATOM 1870 O O . ALA B 1 77 ? -1.851 13.055 17.281 1 97.5 77 ALA B O 1
ATOM 1871 N N . VAL B 1 78 ? -0.433 12.203 15.805 1 97.56 78 VAL B N 1
ATOM 1872 C CA . VAL B 1 78 ? -1.247 11.047 15.445 1 97.56 78 VAL B CA 1
ATOM 1873 C C . VAL B 1 78 ? -0.472 9.766 15.734 1 97.56 78 VAL B C 1
ATOM 1875 O O . VAL B 1 78 ? 0.694 9.633 15.352 1 97.56 78 VAL B O 1
ATOM 1878 N N . GLN B 1 79 ? -1.087 8.898 16.406 1 97.12 79 GLN B N 1
ATOM 1879 C CA . GLN B 1 79 ? -0.535 7.562 16.609 1 97.12 79 GLN B CA 1
ATOM 1880 C C . GLN B 1 79 ? -1.32 6.516 15.828 1 97.12 79 GLN B C 1
ATOM 1882 O O . GLN B 1 79 ? -2.553 6.484 15.883 1 97.12 79 GLN B O 1
ATOM 1887 N N . ILE B 1 80 ? -0.576 5.734 15.117 1 97.19 80 ILE B N 1
ATOM 1888 C CA . ILE B 1 80 ? -1.215 4.66 14.367 1 97.19 80 ILE B CA 1
ATOM 1889 C C . ILE B 1 80 ? -0.528 3.332 14.672 1 97.19 80 ILE B C 1
ATOM 1891 O O . ILE B 1 80 ? 0.701 3.266 14.75 1 97.19 80 ILE B O 1
ATOM 1895 N N . ALA B 1 81 ? -1.328 2.355 14.922 1 97.06 81 ALA B N 1
ATOM 1896 C CA . ALA B 1 81 ? -0.836 1.001 15.156 1 97.06 81 ALA B CA 1
ATOM 1897 C C . ALA B 1 81 ? -1.78 -0.039 14.562 1 97.06 81 ALA B C 1
ATOM 1899 O O . ALA B 1 81 ? -2.992 0.183 14.484 1 97.06 81 ALA B O 1
ATOM 1900 N N . GLY B 1 82 ? -1.2 -1.157 14.164 1 96.88 82 GLY B N 1
ATOM 1901 C CA . GLY B 1 82 ? -2.004 -2.236 13.617 1 96.88 82 GLY B CA 1
ATOM 1902 C C . GLY B 1 82 ? -1.177 -3.426 13.164 1 96.88 82 GLY B C 1
ATOM 1903 O O . GLY B 1 82 ? -0.006 -3.549 13.523 1 96.88 82 GLY B O 1
ATOM 1904 N N . GLU B 1 83 ? -1.886 -4.242 12.398 1 96.44 83 GLU B N 1
ATOM 1905 C CA . GLU B 1 83 ? -1.218 -5.457 11.945 1 96.44 83 GLU B CA 1
ATOM 1906 C C . GLU B 1 83 ? -1.688 -5.863 10.555 1 96.44 83 GLU B C 1
ATOM 1908 O O . GLU B 1 83 ? -2.891 -5.871 10.273 1 96.44 83 GLU B O 1
ATOM 1913 N N . HIS B 1 84 ? -0.748 -6.027 9.711 1 95.75 84 HIS B N 1
ATOM 1914 C CA . HIS B 1 84 ? -1.003 -6.727 8.461 1 95.75 84 HIS B CA 1
ATOM 1915 C C . HIS B 1 84 ? -0.854 -8.234 8.625 1 95.75 84 HIS B C 1
ATOM 1917 O O . HIS B 1 84 ? 0.266 -8.75 8.68 1 95.75 84 HIS B O 1
ATOM 1923 N N . ARG B 1 85 ? -1.899 -8.953 8.586 1 93 85 ARG B N 1
ATOM 1924 C CA . ARG B 1 85 ? -1.859 -10.383 8.898 1 93 85 ARG B CA 1
ATOM 1925 C C . ARG B 1 85 ? -1.642 -11.211 7.637 1 93 85 ARG B C 1
ATOM 1927 O O . ARG B 1 85 ? -2.266 -10.953 6.605 1 93 85 ARG B O 1
ATOM 1934 N N . PHE B 1 86 ? -0.685 -12.078 7.863 1 85.69 86 PHE B N 1
ATOM 1935 C CA . PHE B 1 86 ? -0.474 -13.047 6.789 1 85.69 86 PHE B CA 1
ATOM 1936 C C . PHE B 1 86 ? -1.592 -14.078 6.766 1 85.69 86 PHE B C 1
ATOM 1938 O O . PHE B 1 86 ? -1.858 -14.742 7.773 1 85.69 86 PHE B O 1
ATOM 1945 N N . GLU B 1 87 ? -2.477 -13.961 5.852 1 73.56 87 GLU B N 1
ATOM 1946 C CA . GLU B 1 87 ? -3.525 -14.977 5.777 1 73.56 87 GLU B CA 1
ATOM 1947 C C . GLU B 1 87 ? -3.041 -16.219 5.031 1 73.56 87 GLU B C 1
ATOM 1949 O O . GLU B 1 87 ? -2.609 -16.125 3.881 1 73.56 87 GLU B O 1
ATOM 1954 N N . ASN B 1 88 ? -2.352 -17 5.785 1 58.81 88 ASN B N 1
ATOM 1955 C CA . ASN B 1 88 ? -1.938 -18.266 5.16 1 58.81 88 ASN B CA 1
ATOM 1956 C C . ASN B 1 88 ? -3.139 -19.141 4.828 1 58.81 88 ASN B C 1
ATOM 1958 O O . ASN B 1 88 ? -3.84 -19.609 5.727 1 58.81 88 ASN B O 1
ATOM 1962 N N . GLN B 1 89 ? -3.947 -18.672 3.898 1 54.31 89 GLN B N 1
ATOM 1963 C CA . GLN B 1 89 ? -4.953 -19.719 3.711 1 54.31 89 GLN B CA 1
ATOM 1964 C C . GLN B 1 89 ? -4.379 -21.094 4.008 1 54.31 89 GLN B C 1
ATOM 1966 O O . GLN B 1 89 ? -3.256 -21.219 4.504 1 54.31 89 GLN B O 1
ATOM 1971 N N . ASP B 1 90 ? -4.594 -22.047 3.018 1 50.22 90 ASP B N 1
ATOM 1972 C CA . ASP B 1 90 ? -4.355 -23.484 3.189 1 50.22 90 ASP B CA 1
ATOM 1973 C C . ASP B 1 90 ? -2.875 -23.766 3.439 1 50.22 90 ASP B C 1
ATOM 1975 O O . ASP B 1 90 ? -2.012 -23.266 2.721 1 50.22 90 ASP B O 1
ATOM 1979 N N . GLU B 1 91 ? -2.541 -23.859 4.754 1 50.06 91 GLU B N 1
ATOM 1980 C CA . GLU B 1 91 ? -1.32 -24.578 5.074 1 50.06 91 GLU B CA 1
ATOM 1981 C C . GLU B 1 91 ? -0.847 -25.422 3.889 1 50.06 91 GLU B C 1
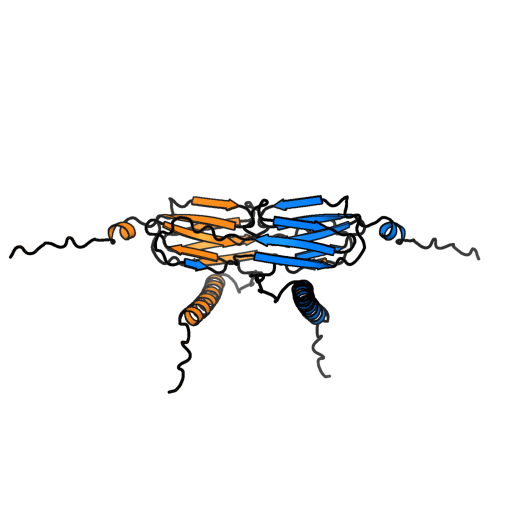ATOM 1983 O O . GLU B 1 91 ? -0.045 -26.344 4.051 1 50.06 91 GLU B O 1
ATOM 1988 N N . ALA B 1 92 ? -1.632 -25.406 2.85 1 52.75 92 ALA B N 1
ATOM 1989 C CA . ALA B 1 92 ? -1.098 -26.375 1.889 1 52.75 92 ALA B CA 1
ATOM 1990 C C . ALA B 1 92 ? 0.354 -26.047 1.544 1 52.75 92 ALA B C 1
ATOM 1992 O O . ALA B 1 92 ? 0.755 -24.891 1.534 1 52.75 92 ALA B O 1
ATOM 1993 N N . LYS B 1 93 ? 1.244 -26.938 1.599 1 61 93 LYS B N 1
ATOM 1994 C CA . LYS B 1 93 ? 2.648 -27.188 1.283 1 61 93 LYS B CA 1
ATOM 1995 C C . LYS B 1 93 ? 3.027 -26.562 -0.06 1 61 93 LYS B C 1
ATOM 1997 O O . LYS B 1 93 ? 2.441 -26.906 -1.091 1 61 93 LYS B O 1
ATOM 2002 N N . GLY B 1 94 ? 3.125 -25.125 -0.115 1 70.94 94 GLY B N 1
ATOM 2003 C CA . GLY B 1 94 ? 3.752 -24.609 -1.328 1 70.94 94 GLY B CA 1
ATOM 2004 C C . GLY B 1 94 ? 4.746 -23.5 -1.067 1 70.94 94 GLY B C 1
ATOM 2005 O O . GLY B 1 94 ? 4.805 -22.953 0.037 1 70.94 94 GLY B O 1
ATOM 2006 N N . ALA B 1 95 ? 5.57 -23.297 -1.972 1 82.88 95 ALA B N 1
ATOM 2007 C CA . ALA B 1 95 ? 6.609 -22.266 -1.923 1 82.88 95 ALA B CA 1
ATOM 2008 C C . ALA B 1 95 ? 6.008 -20.875 -2.043 1 82.88 95 ALA B C 1
ATOM 2010 O O . ALA B 1 95 ? 5.074 -20.656 -2.818 1 82.88 95 ALA B O 1
ATOM 2011 N N . VAL B 1 96 ? 6.336 -20 -1.115 1 87.5 96 VAL B N 1
ATOM 2012 C CA . VAL B 1 96 ? 5.875 -18.609 -1.164 1 87.5 96 VAL B CA 1
ATOM 2013 C C . VAL B 1 96 ? 7.074 -17.672 -1.326 1 87.5 96 VAL B C 1
ATOM 2015 O O . VAL B 1 96 ? 8.07 -17.797 -0.613 1 87.5 96 VAL B O 1
ATOM 2018 N N . ARG B 1 97 ? 7.023 -16.844 -2.301 1 90.31 97 ARG B N 1
ATOM 2019 C CA . ARG B 1 97 ? 7.93 -15.711 -2.461 1 90.31 97 ARG B CA 1
ATOM 2020 C C . ARG B 1 97 ? 7.199 -14.383 -2.244 1 90.31 97 ARG B C 1
ATOM 2022 O O . ARG B 1 97 ? 6.242 -14.078 -2.957 1 90.31 97 ARG B O 1
ATOM 2029 N N . THR B 1 98 ? 7.676 -13.641 -1.28 1 91.94 98 THR B N 1
ATOM 2030 C CA . THR B 1 98 ? 6.891 -12.469 -0.931 1 91.94 98 THR B CA 1
ATOM 2031 C C . THR B 1 98 ? 7.777 -11.227 -0.841 1 91.94 98 THR B C 1
ATOM 2033 O O . THR B 1 98 ? 8.898 -11.297 -0.334 1 91.94 98 THR B O 1
ATOM 2036 N N . GLU B 1 99 ? 7.285 -10.109 -1.385 1 93.69 99 GLU B N 1
ATOM 2037 C CA . GLU B 1 99 ? 7.84 -8.773 -1.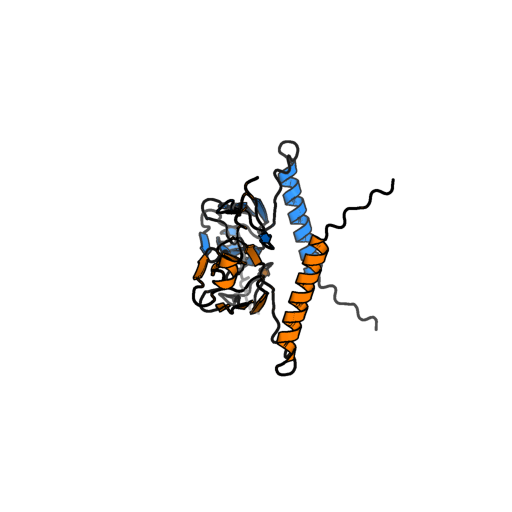191 1 93.69 99 GLU B CA 1
ATOM 2038 C C . GLU B 1 99 ? 6.984 -7.957 -0.223 1 93.69 99 GLU B C 1
ATOM 2040 O O . GLU B 1 99 ? 7.34 -6.832 0.132 1 93.69 99 GLU B O 1
ATOM 2045 N N . LEU B 1 100 ? 5.863 -8.5 0.176 1 93.25 100 LEU B N 1
ATOM 2046 C CA . LEU B 1 100 ? 4.934 -7.777 1.036 1 93.25 100 LEU B CA 1
ATOM 2047 C C . LEU B 1 100 ? 5.422 -7.77 2.48 1 93.25 100 LEU B C 1
ATOM 2049 O O . LEU B 1 100 ? 6.109 -8.695 2.912 1 93.25 100 LEU B O 1
ATOM 2053 N N . ARG B 1 101 ? 5 -6.734 3.127 1 91 101 ARG B N 1
ATOM 2054 C CA . ARG B 1 101 ? 5.375 -6.609 4.531 1 91 101 ARG B CA 1
ATOM 2055 C C . ARG B 1 101 ? 4.23 -7.035 5.445 1 91 101 ARG B C 1
ATOM 2057 O O . ARG B 1 101 ? 3.125 -6.496 5.355 1 91 101 ARG B O 1
ATOM 2064 N N . TYR B 1 102 ? 4.543 -7.996 6.227 1 93.75 102 TYR B N 1
ATOM 2065 C CA . TYR B 1 102 ? 3.568 -8.492 7.191 1 93.75 102 TY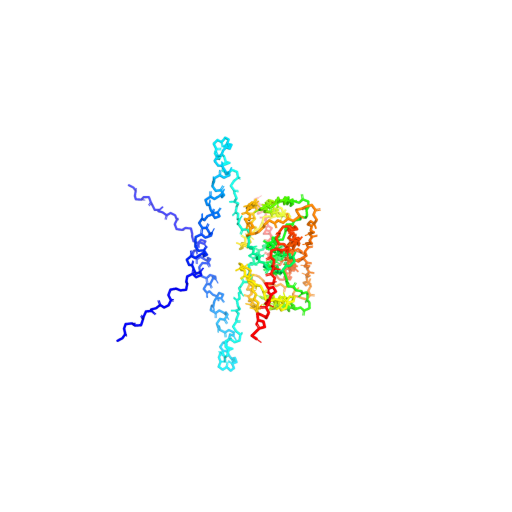R B CA 1
ATOM 2066 C C . TYR B 1 102 ? 4.012 -8.188 8.617 1 93.75 102 TYR B C 1
ATOM 2068 O O . TYR B 1 102 ? 5.18 -7.871 8.859 1 93.75 102 TYR B O 1
ATOM 2076 N N . GLY B 1 103 ? 2.951 -8.344 9.547 1 95.25 103 GLY B N 1
ATOM 2077 C CA . GLY B 1 103 ? 3.238 -8.156 10.961 1 95.25 103 GLY B CA 1
ATOM 2078 C C . GLY B 1 103 ? 2.732 -6.832 11.5 1 95.25 103 GLY B C 1
ATOM 2079 O O . GLY B 1 103 ? 1.854 -6.207 10.898 1 95.25 103 GLY B O 1
ATOM 2080 N N . ARG B 1 104 ? 3.293 -6.543 12.594 1 96 104 ARG B N 1
ATOM 2081 C CA . ARG B 1 104 ? 2.818 -5.383 13.344 1 96 104 ARG B CA 1
ATOM 2082 C C . ARG B 1 104 ? 3.545 -4.117 12.906 1 96 104 ARG B C 1
ATOM 2084 O O . ARG B 1 104 ? 4.727 -4.16 12.555 1 96 104 ARG B O 1
ATOM 2091 N N . PHE B 1 105 ? 2.824 -3.07 12.859 1 94.75 105 PHE B N 1
ATOM 2092 C CA . PHE B 1 105 ? 3.414 -1.753 12.656 1 94.75 105 PHE B CA 1
ATOM 2093 C C . PHE B 1 105 ? 2.93 -0.774 13.719 1 94.75 105 PHE B C 1
ATOM 2095 O O . PHE B 1 105 ? 1.871 -0.974 14.32 1 94.75 105 PHE B O 1
ATOM 2102 N N . GLN B 1 106 ? 3.678 0.271 13.914 1 95.44 106 GLN B N 1
ATOM 2103 C CA . GLN B 1 106 ? 3.357 1.38 14.805 1 95.44 106 GLN B CA 1
ATOM 2104 C C . GLN B 1 106 ? 4.152 2.629 14.438 1 95.44 106 GLN B C 1
ATOM 2106 O O . GLN B 1 106 ? 5.348 2.545 14.141 1 95.44 106 GLN B O 1
ATOM 2111 N N . ARG B 1 107 ? 3.414 3.73 14.383 1 94.25 107 ARG B N 1
ATOM 2112 C CA . ARG B 1 107 ? 4.07 4.992 14.047 1 94.25 107 ARG B CA 1
ATOM 2113 C C . ARG B 1 107 ? 3.418 6.16 14.773 1 94.25 107 ARG B C 1
ATOM 2115 O O . ARG B 1 107 ? 2.197 6.188 14.945 1 94.25 107 ARG B O 1
ATOM 2122 N N . VAL B 1 108 ? 4.246 7.039 15.195 1 94.94 108 VAL B N 1
ATOM 2123 C CA . VAL B 1 108 ? 3.77 8.305 15.734 1 94.94 108 VAL B CA 1
ATOM 2124 C C . VAL B 1 108 ? 4.184 9.453 14.812 1 94.94 108 VAL B C 1
ATOM 2126 O O . VAL B 1 108 ? 5.367 9.617 14.516 1 94.94 108 VAL B O 1
ATOM 2129 N N . ILE B 1 109 ? 3.271 10.18 14.406 1 95.12 109 ILE B N 1
ATOM 2130 C CA . ILE B 1 109 ? 3.51 11.289 13.484 1 95.12 109 ILE B CA 1
ATOM 2131 C C . ILE B 1 109 ? 3.273 12.609 14.211 1 95.12 109 ILE B C 1
ATOM 2133 O O . ILE B 1 109 ? 2.141 12.938 14.57 1 95.12 109 ILE B O 1
ATOM 2137 N N . ALA B 1 110 ? 4.312 13.336 14.336 1 95.5 110 ALA B N 1
ATOM 2138 C CA . ALA B 1 110 ? 4.191 14.664 14.93 1 95.5 110 ALA B CA 1
ATOM 2139 C C . ALA B 1 110 ? 3.553 15.648 13.953 1 95.5 110 ALA B C 1
ATOM 2141 O O . ALA B 1 110 ? 3.865 15.641 12.766 1 95.5 110 ALA B O 1
ATOM 2142 N N . LEU B 1 111 ? 2.725 16.438 14.539 1 96.31 111 LEU B N 1
ATOM 2143 C CA . LEU B 1 111 ? 2.027 17.422 13.703 1 96.31 111 LEU B CA 1
ATOM 2144 C C . LEU B 1 111 ? 2.67 18.797 13.828 1 96.31 111 LEU B C 1
ATOM 2146 O O . LEU B 1 111 ? 3.072 19.203 14.914 1 96.31 111 LEU B O 1
ATOM 2150 N N . PRO B 1 112 ? 2.664 19.5 12.758 1 94.88 112 PRO B N 1
ATOM 2151 C CA . PRO B 1 112 ? 3.375 20.781 12.75 1 94.88 112 PRO B CA 1
ATOM 2152 C C . PRO B 1 112 ? 2.6 21.891 13.461 1 94.88 112 PRO B C 1
ATOM 2154 O O . PRO B 1 112 ? 3.17 22.938 13.789 1 94.88 112 PRO B O 1
ATOM 2157 N N . VAL B 1 113 ? 1.302 21.766 13.617 1 94.69 113 VAL B N 1
ATOM 2158 C CA . VAL B 1 113 ? 0.439 22.703 14.32 1 94.69 113 VAL B CA 1
ATOM 2159 C C . VAL B 1 113 ? -0.602 21.938 15.133 1 94.69 113 VAL B C 1
ATOM 2161 O O . VAL B 1 113 ? -0.94 20.797 14.812 1 94.69 113 VAL B O 1
ATOM 2164 N N . PRO B 1 114 ? -1.079 22.656 16.141 1 97.5 114 PRO B N 1
ATOM 2165 C CA . PRO B 1 114 ? -2.145 22 16.891 1 97.5 114 PRO B CA 1
ATOM 2166 C C . PRO B 1 114 ? -3.412 21.781 16.062 1 97.5 114 PRO B C 1
ATOM 2168 O O . PRO B 1 114 ? -3.77 22.625 15.25 1 97.5 114 PRO B O 1
ATOM 2171 N N . VAL B 1 115 ? -4.105 20.672 16.406 1 98.19 115 VAL B N 1
ATOM 2172 C CA . VAL B 1 115 ? -5.34 20.375 15.68 1 98.19 115 VAL B CA 1
ATOM 2173 C C . VAL B 1 115 ? -6.496 20.234 16.672 1 98.19 115 VAL B C 1
ATOM 2175 O O . VAL B 1 115 ? -6.277 20.047 17.859 1 98.19 115 VAL B O 1
ATOM 2178 N N . ALA B 1 116 ? -7.723 20.5 16.125 1 98 116 ALA B N 1
ATOM 2179 C CA . ALA B 1 116 ? -8.93 20.141 16.859 1 98 116 ALA B CA 1
ATOM 2180 C C . ALA B 1 116 ? -9.172 18.641 16.812 1 98 116 ALA B C 1
ATOM 2182 O O . ALA B 1 116 ? -10.023 18.156 16.062 1 98 116 ALA B O 1
ATOM 2183 N N . HIS B 1 117 ? -8.516 17.891 17.656 1 97.12 117 HIS B N 1
ATOM 2184 C CA . HIS B 1 117 ? -8.406 16.453 17.547 1 97.12 117 HIS B CA 1
ATOM 2185 C C . HIS B 1 117 ? -9.773 15.781 17.641 1 97.12 117 HIS B C 1
ATOM 2187 O O . HIS B 1 117 ? -10 14.727 17.047 1 97.12 117 HIS B O 1
ATOM 2193 N N . ASP B 1 118 ? -10.758 16.375 18.297 1 96.62 118 ASP B N 1
ATOM 2194 C CA . ASP B 1 118 ? -12.086 15.805 18.5 1 96.62 118 ASP B CA 1
ATOM 2195 C C . ASP B 1 118 ? -12.953 15.969 17.25 1 96.62 118 ASP B C 1
ATOM 2197 O O . ASP B 1 118 ? -14.039 15.398 17.172 1 96.62 118 ASP B O 1
ATOM 2201 N N . GLN B 1 119 ? -12.469 16.656 16.297 1 97.38 119 GLN B N 1
ATOM 2202 C CA . GLN B 1 119 ? -13.203 16.891 15.07 1 97.38 119 GLN B CA 1
ATOM 2203 C C . GLN B 1 119 ? -12.562 16.156 13.891 1 97.38 119 GLN B C 1
ATOM 2205 O O . GLN B 1 119 ? -12.938 16.359 12.742 1 97.38 119 GLN B O 1
ATOM 2210 N N . SER B 1 120 ? -11.68 15.336 14.211 1 98 120 SER B N 1
ATOM 2211 C CA . SER B 1 120 ? -10.953 14.609 13.172 1 98 120 SER B CA 1
ATOM 2212 C C . SER B 1 120 ? -11.859 13.609 12.461 1 98 120 SER B C 1
ATOM 2214 O O . SER B 1 120 ? -12.766 13.039 13.07 1 98 120 SER B O 1
ATOM 2216 N N . GLN B 1 121 ? -11.57 13.43 11.172 1 97.81 121 GLN B N 1
ATOM 2217 C CA . GLN B 1 121 ? -12.266 12.438 10.359 1 97.81 121 GLN B CA 1
ATOM 2218 C C . GLN B 1 121 ? -11.281 11.461 9.719 1 97.81 121 GLN B C 1
ATOM 2220 O O . GLN B 1 121 ? -10.156 11.836 9.383 1 97.81 121 GLN B O 1
ATOM 2225 N N . ALA B 1 122 ? -11.781 10.234 9.57 1 97.44 122 ALA B N 1
ATOM 2226 C CA . ALA B 1 122 ? -10.945 9.195 8.969 1 97.44 122 ALA B CA 1
ATOM 2227 C C . ALA B 1 122 ? -11.695 8.469 7.859 1 97.44 122 ALA B C 1
ATOM 2229 O O . ALA B 1 122 ? -12.891 8.172 7.996 1 97.44 122 ALA B O 1
ATOM 2230 N N . ASP B 1 123 ? -11.039 8.297 6.801 1 96.62 123 ASP B N 1
ATOM 2231 C CA . ASP B 1 123 ? -11.516 7.469 5.699 1 96.62 123 ASP B CA 1
ATOM 2232 C C . ASP B 1 123 ? -10.461 6.457 5.273 1 96.62 123 ASP B C 1
ATOM 2234 O O . ASP B 1 123 ? -9.266 6.773 5.242 1 96.62 123 ASP B O 1
ATOM 2238 N N . TYR B 1 124 ? -10.906 5.238 5.066 1 95.88 124 TYR B N 1
ATOM 2239 C CA . TYR B 1 124 ? -9.992 4.191 4.633 1 95.88 124 TYR B CA 1
ATOM 2240 C C . TYR B 1 124 ? -10.469 3.555 3.33 1 95.88 124 TYR B C 1
ATOM 2242 O O . TYR B 1 124 ? -11.523 2.914 3.295 1 95.88 124 TYR B O 1
ATOM 2250 N N . ARG B 1 125 ? -9.586 3.75 2.281 1 94.31 125 ARG B N 1
ATOM 2251 C CA . ARG B 1 125 ? -9.938 3.207 0.973 1 94.31 125 ARG B CA 1
ATOM 2252 C C . ARG B 1 125 ? -8.695 2.789 0.2 1 94.31 125 ARG B C 1
ATOM 2254 O O . ARG B 1 125 ? -7.688 3.502 0.204 1 94.31 125 ARG B O 1
ATOM 2261 N N . ASN B 1 126 ? -8.805 1.633 -0.42 1 96.12 126 ASN B N 1
ATOM 2262 C CA . ASN B 1 126 ? -7.75 1.154 -1.311 1 96.12 126 ASN B CA 1
ATOM 2263 C C . ASN B 1 126 ? -6.391 1.135 -0.615 1 96.12 126 ASN B C 1
ATOM 2265 O O . ASN B 1 126 ? -5.383 1.534 -1.201 1 96.12 126 ASN B O 1
ATOM 2269 N N . GLY B 1 127 ? -6.453 0.815 0.625 1 97.12 127 GLY B N 1
ATOM 2270 C CA . GLY B 1 127 ? -5.211 0.611 1.354 1 97.12 127 GLY B CA 1
ATOM 2271 C C . GLY B 1 127 ? -4.605 1.9 1.876 1 97.12 127 GLY B C 1
ATOM 2272 O O . GLY B 1 127 ? -3.473 1.91 2.359 1 97.12 127 GLY B O 1
ATOM 2273 N N . ILE B 1 128 ? -5.371 2.984 1.715 1 97.81 128 ILE B N 1
ATOM 2274 C CA . ILE B 1 128 ? -4.902 4.273 2.205 1 97.81 128 ILE B CA 1
ATOM 2275 C C . ILE B 1 128 ? -5.855 4.797 3.281 1 97.81 128 ILE B C 1
ATOM 2277 O O . ILE B 1 128 ? -7.062 4.902 3.051 1 97.81 128 ILE B O 1
ATOM 2281 N N . LEU B 1 129 ? -5.336 5.086 4.43 1 97.88 129 LEU B N 1
ATOM 2282 C CA . LEU B 1 129 ? -6.059 5.805 5.473 1 97.88 129 LEU B CA 1
ATOM 2283 C C . LEU B 1 129 ? -5.883 7.312 5.316 1 97.88 129 LEU B C 1
ATOM 2285 O O . LEU B 1 129 ? -4.758 7.805 5.242 1 97.88 129 LEU B O 1
ATOM 2289 N N . VAL B 1 130 ? -6.969 7.988 5.219 1 97.56 130 VAL B N 1
ATOM 2290 C CA . VAL B 1 130 ? -6.922 9.445 5.117 1 97.56 130 VAL B CA 1
ATOM 2291 C C . VAL B 1 130 ? -7.527 10.07 6.367 1 97.56 130 VAL B C 1
ATOM 2293 O O . VAL B 1 130 ? -8.695 9.836 6.68 1 97.56 130 VAL B O 1
ATOM 2296 N N . LEU B 1 131 ? -6.73 10.828 7.055 1 98.38 131 LEU B N 1
ATOM 2297 C CA . LEU B 1 131 ? -7.207 11.594 8.203 1 98.38 131 LEU B CA 1
ATOM 2298 C C . LEU B 1 131 ? -7.305 13.078 7.859 1 98.38 131 LEU B C 1
ATOM 2300 O O . LEU B 1 131 ? -6.344 13.664 7.363 1 98.38 131 LEU B O 1
ATOM 2304 N N . THR B 1 132 ? -8.414 13.617 8.086 1 98.06 132 THR B N 1
ATOM 2305 C CA . THR B 1 132 ? -8.609 15.062 8.023 1 98.06 132 THR B CA 1
ATOM 2306 C C . THR B 1 132 ? -8.617 15.664 9.43 1 98.06 132 THR B C 1
ATOM 2308 O O . THR B 1 132 ? -9.484 15.336 10.242 1 98.06 132 THR B O 1
ATOM 2311 N N . LEU B 1 133 ? -7.688 16.547 9.633 1 98.44 133 LEU B N 1
ATOM 2312 C CA . LEU B 1 133 ? -7.457 17.094 10.969 1 98.44 133 LEU B CA 1
ATOM 2313 C C . LEU B 1 133 ? -7.609 18.609 10.969 1 98.44 133 LEU B C 1
ATOM 2315 O O . LEU B 1 133 ? -6.652 19.328 10.68 1 98.44 133 LEU B O 1
ATOM 2319 N N . PRO B 1 134 ? -8.766 19.094 11.336 1 97.94 134 PRO B N 1
ATOM 2320 C CA . PRO B 1 134 ? -8.938 20.547 11.375 1 97.94 134 PRO B CA 1
ATOM 2321 C C . PRO B 1 134 ? -7.973 21.219 12.344 1 97.94 134 PRO B C 1
ATOM 2323 O O . PRO B 1 134 ? -7.707 20.703 13.43 1 97.94 134 PRO B O 1
ATOM 2326 N N . LYS B 1 135 ? -7.477 22.297 11.867 1 96.69 135 LYS B N 1
ATOM 2327 C CA . LYS B 1 135 ? -6.578 23.047 12.742 1 96.69 135 LYS B CA 1
ATOM 2328 C C . LYS B 1 135 ? -7.332 23.625 13.93 1 96.69 135 LYS B C 1
ATOM 2330 O O . LYS B 1 135 ? -8.508 23.984 13.82 1 96.69 135 LYS B O 1
ATOM 2335 N N . ALA B 1 136 ? -6.586 23.75 15.016 1 96.88 136 ALA B N 1
ATOM 2336 C CA . ALA B 1 136 ? -7.18 24.359 16.203 1 96.88 136 ALA B CA 1
ATOM 2337 C C . ALA B 1 136 ? -7.535 25.812 15.953 1 96.88 136 ALA B C 1
ATOM 2339 O O . ALA B 1 136 ? -6.922 26.469 15.109 1 96.88 136 ALA B O 1
ATOM 2340 N N . ALA B 1 137 ? -8.43 26.375 16.734 1 93.19 137 ALA B N 1
ATOM 2341 C CA . ALA B 1 137 ? -8.922 27.734 16.562 1 93.19 137 ALA B CA 1
ATOM 2342 C C . ALA B 1 137 ? -7.789 28.75 16.703 1 93.19 137 ALA B C 1
ATOM 2344 O O . ALA B 1 137 ? -7.742 29.75 15.984 1 93.19 137 ALA B O 1
ATOM 2345 N N . GLU B 1 138 ? -6.902 28.531 17.578 1 90.88 138 GLU B N 1
ATOM 2346 C CA . GLU B 1 138 ? -5.812 29.469 17.828 1 90.88 138 GLU B CA 1
ATOM 2347 C C . GLU B 1 138 ? -4.875 29.562 16.625 1 90.88 138 GLU B C 1
ATOM 2349 O O . GLU B 1 138 ? -4.172 30.562 16.469 1 90.88 138 GLU B O 1
ATOM 2354 N N . VAL B 1 139 ? -4.844 28.578 15.875 1 86.19 139 VAL B N 1
ATOM 2355 C CA . VAL B 1 139 ? -3.992 28.547 14.688 1 86.19 139 VAL B CA 1
ATOM 2356 C C . VAL B 1 139 ? -4.672 29.312 13.547 1 86.19 139 VAL B C 1
ATOM 2358 O O . VAL B 1 139 ? -4.023 30.062 12.82 1 86.19 139 VAL B O 1
ATOM 2361 N N . LYS B 1 140 ? -5.902 29.188 13.398 1 79.75 140 LYS B N 1
ATOM 2362 C CA . LYS B 1 140 ? -6.668 29.781 12.312 1 79.75 140 LYS B CA 1
ATOM 2363 C C . LYS B 1 140 ? -6.707 31.312 12.445 1 79.75 140 LYS B C 1
ATOM 2365 O O . LYS B 1 140 ? -6.746 32.031 11.438 1 79.75 140 LYS B O 1
ATOM 2370 N N . THR B 1 141 ? -6.738 31.812 13.562 1 74.94 141 THR B N 1
ATOM 2371 C CA . THR B 1 141 ? -6.875 33.25 13.82 1 74.94 141 THR B CA 1
ATOM 2372 C C . THR B 1 141 ? -5.547 33.969 13.602 1 74.94 141 THR B C 1
ATOM 2374 O O . THR B 1 141 ? -5.52 35.188 13.375 1 74.94 141 THR B O 1
ATOM 2377 N N . GLN B 1 142 ? -4.508 33.219 13.719 1 63.53 142 GLN B N 1
ATOM 2378 C CA . GLN B 1 142 ? -3.227 33.906 13.594 1 63.53 142 GLN B CA 1
ATOM 2379 C C . GLN B 1 142 ? -2.994 34.406 12.172 1 63.53 142 GLN B C 1
ATOM 2381 O O . GLN B 1 142 ? -2.072 35.188 11.914 1 63.53 142 GLN B O 1
ATOM 2386 N N . VAL B 1 143 ? -3.74 34 11.25 1 54.12 143 VAL B N 1
ATOM 2387 C CA . VAL B 1 143 ? -3.516 34.594 9.93 1 54.12 143 VAL B CA 1
ATOM 2388 C C . VAL B 1 143 ? -3.994 36.031 9.922 1 54.12 143 VAL B C 1
ATOM 2390 O O . VAL B 1 143 ? -5.195 36.312 9.867 1 54.12 143 VAL B O 1
ATOM 2393 N N . PHE B 1 144 ? -3.445 36.844 10.883 1 50.75 144 PHE B N 1
ATOM 2394 C CA . PHE B 1 144 ? -3.859 38.25 11.008 1 50.75 144 PHE B CA 1
ATOM 2395 C C . PHE B 1 144 ? -3.354 39.062 9.828 1 50.75 144 PHE B C 1
ATOM 2397 O O . PHE B 1 144 ? -2.162 39.031 9.508 1 50.75 144 PHE B O 1
ATOM 2404 N N . LYS B 1 145 ? -4.211 39.25 8.922 1 53.28 145 LYS B N 1
ATOM 2405 C CA . LYS B 1 145 ? -3.902 40.281 7.91 1 53.28 145 LYS B CA 1
ATOM 2406 C C . LYS B 1 145 ? -3.719 41.656 8.547 1 53.28 145 LYS B C 1
ATOM 2408 O O . LYS B 1 145 ? -4.629 42.156 9.203 1 53.28 145 LYS B O 1
ATOM 2413 N N . PRO B 1 146 ? -2.549 42.031 8.664 1 50.97 146 PRO B N 1
ATOM 2414 C CA . PRO B 1 146 ? -2.357 43.406 9.18 1 50.97 146 PRO B CA 1
ATOM 2415 C C . PRO B 1 146 ? -3.111 44.438 8.375 1 50.97 146 PRO B C 1
ATOM 2417 O O . PRO B 1 146 ? -3.199 44.344 7.148 1 50.97 146 PRO B O 1
ATOM 2420 N N . THR B 1 147 ? -4.172 44.812 8.945 1 52 147 THR B N 1
ATOM 2421 C CA . THR B 1 147 ? -4.871 45.938 8.344 1 52 147 THR B CA 1
ATOM 2422 C C . THR B 1 147 ? -3.898 47.062 8.008 1 52 147 THR B C 1
ATOM 2424 O O . THR B 1 147 ? -3.131 47.5 8.867 1 52 147 THR B O 1
ATOM 2427 N N . LEU B 1 148 ? -3.502 47.094 6.785 1 51.16 148 LEU B N 1
ATOM 2428 C CA . LEU B 1 148 ? -2.723 48.25 6.34 1 51.16 148 LEU B CA 1
ATOM 2429 C C . LEU B 1 148 ? -3.445 49.531 6.66 1 51.16 148 LEU B C 1
ATOM 2431 O O . LEU B 1 148 ? -4.594 49.75 6.254 1 51.16 148 LEU B O 1
ATOM 2435 N N . THR B 1 149 ? -3.354 49.938 7.918 1 50.91 149 THR B N 1
ATOM 2436 C CA . THR B 1 149 ? -3.852 51.281 8.172 1 50.91 149 THR B CA 1
ATOM 2437 C C . THR B 1 149 ? -3.145 52.312 7.281 1 50.91 149 THR B C 1
ATOM 2439 O O . THR B 1 149 ? -1.913 52.375 7.254 1 50.91 149 THR B O 1
ATOM 2442 N N . GLU B 1 150 ? -3.744 52.562 6.117 1 52.09 150 GLU B N 1
ATOM 2443 C CA . GLU B 1 150 ? -3.307 53.719 5.316 1 52.09 150 GLU B CA 1
ATOM 2444 C C . GLU B 1 150 ? -3.074 54.938 6.188 1 52.09 150 GLU B C 1
ATOM 2446 O O . GLU B 1 150 ? -3.973 55.375 6.914 1 52.09 150 GLU B O 1
ATOM 2451 N N . VAL B 1 151 ? -1.891 55.094 6.852 1 49.53 151 VAL B N 1
ATOM 2452 C CA . VAL B 1 151 ? -1.6 56.375 7.453 1 49.53 151 VAL B CA 1
ATOM 2453 C C . VAL B 1 151 ? -1.89 57.5 6.449 1 49.53 151 VAL B C 1
ATOM 2455 O O . VAL B 1 151 ? -1.421 57.438 5.312 1 49.53 151 VAL B O 1
ATOM 2458 N N . ALA B 1 152 ? -3.102 58.031 6.438 1 51.59 152 ALA B N 1
ATOM 2459 C CA . ALA B 1 152 ? -3.494 59.25 5.734 1 51.59 152 ALA B CA 1
ATOM 2460 C C . ALA B 1 152 ? -2.402 60.312 5.832 1 51.59 152 ALA B C 1
ATOM 2462 O O . ALA B 1 152 ? -1.916 60.625 6.922 1 51.59 152 ALA B O 1
ATOM 2463 N N . ASN B 1 153 ? -1.563 60.5 4.801 1 39.72 153 ASN B N 1
ATOM 2464 C CA . ASN B 1 153 ? -0.987 61.812 4.703 1 39.72 153 ASN B CA 1
ATOM 2465 C C . ASN B 1 153 ? -2.07 62.906 4.621 1 39.72 153 ASN B C 1
ATOM 2467 O O . ASN B 1 153 ? -3.066 62.719 3.918 1 39.72 153 ASN B O 1
#

Nearest PDB structures (foldseek):
  3w1z-assembly1_D  TM=9.295E-01  e=2.468E-08  Schizosaccharomyces pombe 972h-
  1shs-assembly1_A  TM=9.337E-01  e=2.255E-07  Methanocaldococcus jannaschii
  6ewn-assembly2_B  TM=8.371E-01  e=1.271E-08  Thermostichus vulcanus
  3guf-assembly1_B  TM=8.507E-01  e=7.460E-08  Xanthomonas citri
  5j7n-assembly1_A  TM=7.941E-01  e=1.297E-07  Xylella fastidiosa 9a5c

InterPro domains:
  IPR002068 Alpha crystallin/Hsp20 domain [PF00011] (49-140)
  IPR002068 Alpha crystallin/Hsp20 domain [PS01031] (37-153)
  IPR008978 HSP20-like chaperone [G3DSA:2.60.40.790] (9-143)
  IPR008978 HSP20-like chaperone [SSF49764] (13-143)
  IPR031107 Small heat shock protein [PTHR11527] (45-138)

Solvent-accessible surface area (backbone atoms only — not comparable to full-atom values): 17363 Å² total; per-residue (Å²): 133,82,81,73,73,81,74,59,61,64,58,56,49,49,51,46,49,53,46,45,47,49,45,49,54,48,51,68,43,58,74,57,71,77,63,70,59,88,51,67,58,47,77,70,40,42,28,43,34,45,47,86,63,28,37,38,38,37,36,47,46,52,58,41,47,73,91,40,52,47,79,47,63,46,46,48,34,38,38,41,36,37,39,24,71,78,76,72,62,75,84,63,83,48,62,71,49,70,60,65,82,52,44,34,31,63,49,71,45,78,45,97,58,55,29,35,42,91,66,47,42,76,46,78,54,36,14,29,38,39,34,42,33,34,44,21,71,78,61,60,61,64,72,63,72,74,73,77,71,75,75,79,125,131,83,81,71,72,82,73,60,63,63,58,55,48,49,50,46,47,53,46,45,48,50,44,49,53,47,51,68,43,57,75,56,72,76,63,71,60,87,51,67,58,47,76,71,40,42,29,45,34,46,46,87,62,28,37,39,39,37,36,48,46,52,58,40,48,72,91,40,52,47,76,47,64,46,46,48,34,38,39,40,36,36,38,25,71,79,75,70,61,75,84,61,84,48,63,71,50,71,60,67,82,53,44,35,30,62,49,71,45,78,47,95,56,55,28,35,43,92,65,47,43,78,46,78,52,36,14,29,37,38,35,42,34,34,44,23,69,78,61,60,61,62,71,63,72,74,72,76,71,74,76,77,127